Protein AF-A0A345Y6T1-F1 (afdb_monomer_lite)

pLDDT: mean 87.96, std 12.44, range [33.53, 97.88]

Radius of gyration: 24.57 Å; chains: 1; bounding box: 53×40×70 Å

Foldseek 3Di:
DPPCPPDDLLLLLLVLLVVQCVVVVHDLLVSLVLLLVQCVVVVLCVVLVDDQDDPDPDPVVSSVVSSVLVVVQSPVVPDDPRHDDPSSVVSSLSSGDPVSSQVSVQSVCVVVVDHDDDLPDQQDPPRLVVLVVQLVVLVVQLVVLVVVCVVPPDDVSVVSNVVSVVSNVVSVVVNVSSVVSNVVPDDD

Secondary structure (DSSP, 8-state):
--------HHHHHHHHHHHHHHHTT--HHHHHHHHHHHHHHTTHHHHH------S-S-HHHHHHHHHHHHHHHS-TTT-SSSPPPGGGHHHHHHHS-HHHHHHHHHHHHGGGT-------S---HHHHHHHHHHHHHHHHHHHHHHHHHHH---HHHHHHHHHHHHHHHHHHHHHHHHHHHHHTT---

Organism: NCBI:txid2290923

Sequence (188 aa):
MRNTSQKTLIGLLREAVNEWRRNERWSRETVVDEIVRVHHARGYDRLTGIDFNPPSHDAFARMKANADKLFRWLDDDSKDSNLLPANFIPSVLAALPLDLRCRFLIDLLDPVGLTVSVLECHPGPAGMLSAHLSLLKEAGEANVAMGEVVGEMNRDRLLAARKEIDESVLAHQAARQAIDAALSTVKG

Structure (mmCIF, N/CA/C/O backbone):
data_AF-A0A345Y6T1-F1
#
_entry.id   AF-A0A345Y6T1-F1
#
loop_
_atom_site.group_PDB
_atom_site.id
_atom_site.type_symbol
_atom_site.label_atom_id
_atom_site.label_alt_id
_atom_site.label_comp_id
_atom_site.label_asym_id
_atom_site.label_entity_id
_atom_site.label_seq_id
_atom_site.pdbx_PDB_ins_code
_atom_site.Cartn_x
_atom_site.Cartn_y
_atom_site.Cartn_z
_atom_site.occupancy
_atom_site.B_iso_or_equiv
_atom_site.auth_seq_id
_atom_site.auth_comp_id
_atom_site.auth_asym_id
_atom_site.auth_atom_id
_atom_site.pdbx_PDB_model_num
ATOM 1 N N . MET A 1 1 ? 7.094 21.603 12.558 1.00 33.53 1 MET A N 1
ATOM 2 C CA . MET A 1 1 ? 6.601 21.789 11.177 1.00 33.53 1 MET A CA 1
ATOM 3 C C . MET A 1 1 ? 7.577 21.089 10.246 1.00 33.53 1 MET A C 1
ATOM 5 O O . MET A 1 1 ? 8.696 21.566 10.106 1.00 33.53 1 MET A O 1
ATOM 9 N N . ARG A 1 2 ? 7.236 19.902 9.725 1.00 41.16 2 ARG A N 1
ATOM 10 C CA . ARG A 1 2 ? 8.065 19.258 8.693 1.00 41.16 2 ARG A CA 1
ATOM 11 C C . ARG A 1 2 ? 7.871 20.056 7.407 1.00 41.16 2 ARG A C 1
ATOM 13 O O . ARG A 1 2 ? 6.749 20.403 7.069 1.00 41.16 2 ARG A O 1
ATOM 20 N N . ASN A 1 3 ? 8.975 20.412 6.769 1.00 36.25 3 ASN A N 1
ATOM 21 C CA . ASN A 1 3 ? 9.000 21.161 5.524 1.00 36.25 3 ASN A CA 1
ATOM 22 C C . ASN A 1 3 ? 8.516 20.215 4.413 1.00 36.25 3 ASN A C 1
ATOM 24 O O . ASN A 1 3 ? 9.315 19.470 3.847 1.00 36.25 3 ASN A O 1
ATOM 28 N N . THR A 1 4 ? 7.203 20.133 4.191 1.00 49.09 4 THR A N 1
ATOM 29 C CA . THR A 1 4 ? 6.621 19.292 3.140 1.00 49.09 4 THR A CA 1
ATOM 30 C C . THR A 1 4 ? 6.855 19.997 1.810 1.00 49.09 4 THR A C 1
ATOM 32 O O . THR A 1 4 ? 5.997 20.709 1.299 1.00 49.09 4 THR A O 1
ATOM 35 N N . SER A 1 5 ? 8.064 19.856 1.263 1.00 55.53 5 SER A N 1
ATOM 36 C CA . SER A 1 5 ? 8.270 20.069 -0.167 1.00 55.53 5 SER A CA 1
ATOM 37 C C . SER A 1 5 ? 7.255 19.166 -0.867 1.00 55.53 5 SER A C 1
ATOM 39 O O . SER A 1 5 ? 7.314 17.949 -0.696 1.00 55.53 5 SER A O 1
ATOM 41 N N . GLN A 1 6 ? 6.249 19.754 -1.522 1.00 61.78 6 GLN A N 1
ATOM 42 C CA . GLN A 1 6 ? 5.264 18.992 -2.283 1.00 61.78 6 GLN A CA 1
ATOM 43 C C . GLN A 1 6 ? 6.010 18.317 -3.427 1.00 61.78 6 GLN A C 1
ATOM 45 O O . GLN A 1 6 ? 6.363 18.955 -4.417 1.00 61.78 6 GLN A O 1
ATOM 50 N N . LYS A 1 7 ? 6.318 17.036 -3.244 1.00 81.94 7 LYS A N 1
ATOM 51 C CA . LYS A 1 7 ? 6.967 16.230 -4.267 1.00 81.94 7 LYS A CA 1
ATOM 52 C C . LYS A 1 7 ? 5.915 15.816 -5.281 1.00 81.94 7 LYS A C 1
ATOM 54 O O . LYS A 1 7 ? 4.788 15.469 -4.933 1.00 81.94 7 LYS A O 1
ATOM 59 N N . THR A 1 8 ? 6.297 15.864 -6.543 1.00 91.25 8 THR A N 1
ATOM 60 C CA . THR A 1 8 ? 5.527 15.297 -7.646 1.00 91.25 8 THR A CA 1
ATOM 61 C C . THR A 1 8 ? 5.371 13.784 -7.456 1.00 91.25 8 THR A C 1
ATOM 63 O O . THR A 1 8 ? 6.162 13.132 -6.769 1.00 91.25 8 THR A O 1
ATOM 66 N N . LEU A 1 9 ? 4.379 13.187 -8.122 1.00 93.50 9 LEU A N 1
ATOM 67 C CA . LEU A 1 9 ? 4.199 11.731 -8.125 1.00 93.50 9 LEU A CA 1
ATOM 68 C C . LEU A 1 9 ? 5.467 11.003 -8.602 1.00 93.50 9 LEU A C 1
ATOM 70 O O . LEU A 1 9 ? 5.860 9.990 -8.022 1.00 93.50 9 LEU A O 1
ATOM 74 N N . ILE A 1 10 ? 6.107 11.514 -9.658 1.00 94.38 10 ILE A N 1
ATOM 75 C CA . ILE A 1 10 ? 7.314 10.910 -10.235 1.00 94.38 10 ILE A CA 1
ATOM 76 C C . ILE A 1 10 ? 8.506 11.083 -9.291 1.00 94.38 10 ILE A C 1
ATOM 78 O O . ILE A 1 10 ? 9.232 10.113 -9.077 1.00 94.38 10 ILE A O 1
ATOM 82 N N . GLY A 1 11 ? 8.650 12.244 -8.648 1.00 94.12 11 GLY A N 1
ATOM 83 C CA . GLY A 1 11 ? 9.640 12.469 -7.597 1.00 94.12 11 GLY A CA 1
ATOM 84 C C . GLY A 1 11 ? 9.491 11.490 -6.427 1.00 94.12 11 GLY A C 1
ATOM 85 O O . GLY A 1 11 ? 10.474 10.873 -6.016 1.00 94.12 11 GLY A O 1
ATOM 86 N N . LEU A 1 12 ? 8.263 11.255 -5.949 1.00 95.31 12 LEU A N 1
ATOM 87 C CA . LEU A 1 12 ? 7.981 10.261 -4.903 1.00 95.31 12 LEU A CA 1
ATOM 88 C C . LEU A 1 12 ? 8.345 8.832 -5.344 1.00 95.31 12 LEU A C 1
ATOM 90 O O . LEU A 1 12 ? 8.986 8.094 -4.593 1.00 95.31 12 LEU A O 1
ATOM 94 N N . LEU A 1 13 ? 8.000 8.434 -6.576 1.00 96.00 13 LEU A N 1
ATOM 95 C CA . LEU A 1 13 ? 8.393 7.125 -7.119 1.00 96.00 13 LEU A CA 1
ATOM 96 C C . LEU A 1 13 ? 9.913 6.995 -7.259 1.00 96.00 13 LEU A C 1
ATOM 98 O O . LEU A 1 13 ? 10.477 5.956 -6.913 1.00 96.00 13 LEU A O 1
ATOM 102 N N . ARG A 1 14 ? 10.590 8.042 -7.748 1.00 95.75 14 ARG A N 1
ATOM 103 C CA . ARG A 1 14 ? 12.053 8.091 -7.867 1.00 95.75 14 ARG A CA 1
ATOM 104 C C . ARG A 1 14 ? 12.712 7.877 -6.511 1.00 95.75 14 ARG A C 1
ATOM 106 O O . ARG A 1 14 ? 13.705 7.153 -6.423 1.00 95.75 14 ARG A O 1
ATOM 113 N N . GLU A 1 15 ? 12.194 8.501 -5.460 1.00 95.88 15 GLU A N 1
ATOM 114 C CA . GLU A 1 15 ? 12.711 8.328 -4.105 1.00 95.88 15 GLU A CA 1
ATOM 115 C C . GLU A 1 15 ? 12.516 6.909 -3.591 1.00 95.88 15 GLU A C 1
ATOM 117 O O . GLU A 1 15 ? 13.497 6.312 -3.148 1.00 95.88 15 GLU A O 1
ATOM 122 N N . ALA A 1 16 ? 11.314 6.344 -3.736 1.00 97.00 16 ALA A N 1
ATOM 123 C CA . ALA A 1 16 ? 11.023 4.974 -3.320 1.00 97.00 16 ALA A CA 1
ATOM 124 C C . ALA A 1 16 ? 11.922 3.949 -4.037 1.00 97.00 16 ALA A C 1
ATOM 126 O O . ALA A 1 16 ? 12.502 3.073 -3.398 1.00 97.00 16 ALA A O 1
ATOM 127 N N . VAL A 1 17 ? 12.122 4.091 -5.354 1.00 97.50 17 VAL A N 1
ATOM 128 C CA . VAL A 1 17 ? 13.022 3.218 -6.134 1.00 97.50 17 VAL A CA 1
ATOM 129 C C . VAL A 1 17 ? 14.480 3.380 -5.694 1.00 97.50 17 VAL A C 1
ATOM 131 O O . VAL A 1 17 ? 15.206 2.394 -5.559 1.00 97.50 17 VAL A O 1
ATOM 134 N N . ASN A 1 18 ? 14.936 4.611 -5.445 1.00 97.25 18 ASN A N 1
ATOM 135 C CA . ASN A 1 18 ? 16.297 4.851 -4.967 1.00 97.25 18 ASN A CA 1
ATOM 136 C C . ASN A 1 18 ? 16.517 4.354 -3.535 1.00 97.25 18 ASN A C 1
ATOM 138 O O . ASN A 1 18 ? 17.613 3.894 -3.221 1.00 97.25 18 ASN A O 1
ATOM 142 N N . GLU A 1 19 ? 15.511 4.456 -2.670 1.00 97.38 19 GLU A N 1
ATOM 143 C CA . GLU A 1 19 ? 15.540 3.901 -1.320 1.00 97.38 19 GLU A CA 1
ATOM 144 C C . GLU A 1 19 ? 15.633 2.383 -1.363 1.00 97.38 19 GLU A C 1
ATOM 146 O O . GLU A 1 19 ? 16.557 1.828 -0.773 1.00 97.38 19 GLU A O 1
ATOM 151 N N . TRP A 1 20 ? 14.786 1.734 -2.163 1.00 97.88 20 TRP A N 1
ATOM 152 C CA . TRP A 1 20 ? 14.852 0.292 -2.373 1.00 97.88 20 TRP A CA 1
ATOM 153 C C . TRP A 1 20 ? 16.240 -0.153 -2.841 1.00 97.88 20 TRP A C 1
ATOM 155 O O . TRP A 1 20 ? 16.870 -1.010 -2.223 1.00 97.88 20 TRP A O 1
ATOM 165 N N . ARG A 1 21 ? 16.774 0.514 -3.871 1.00 97.62 21 ARG A N 1
ATOM 166 C CA . ARG A 1 21 ? 18.121 0.257 -4.390 1.00 97.62 21 ARG A CA 1
ATOM 167 C C . ARG A 1 21 ? 19.196 0.377 -3.306 1.00 97.62 21 ARG A C 1
ATOM 169 O O . ARG A 1 21 ? 20.124 -0.428 -3.277 1.00 97.62 21 ARG A O 1
ATOM 176 N N . ARG A 1 22 ? 19.114 1.398 -2.443 1.00 97.88 22 ARG A N 1
ATOM 177 C CA . ARG A 1 22 ? 20.073 1.606 -1.345 1.00 97.88 22 ARG A CA 1
ATOM 178 C C . ARG A 1 22 ? 19.958 0.519 -0.279 1.00 97.88 22 ARG A C 1
ATOM 180 O O . ARG A 1 22 ? 20.997 0.028 0.155 1.00 97.88 22 ARG A O 1
ATOM 187 N N . ASN A 1 23 ? 18.738 0.142 0.102 1.00 96.50 23 ASN A N 1
ATOM 188 C CA . ASN A 1 23 ? 18.480 -0.883 1.116 1.00 96.50 23 ASN A CA 1
ATOM 189 C C . ASN A 1 23 ? 19.069 -2.236 0.691 1.00 96.50 23 ASN A C 1
ATOM 191 O O . ASN A 1 23 ? 19.777 -2.869 1.469 1.00 96.50 23 ASN A O 1
ATOM 195 N N . GLU A 1 24 ? 18.883 -2.604 -0.577 1.00 96.94 24 GLU A N 1
ATOM 196 C CA . GLU A 1 24 ? 19.397 -3.856 -1.149 1.00 96.94 24 GLU A CA 1
ATOM 197 C C . GLU A 1 24 ? 20.861 -3.778 -1.620 1.00 96.94 24 GLU A C 1
ATOM 199 O O . GLU A 1 24 ? 21.456 -4.776 -2.026 1.00 96.94 24 GLU A O 1
ATOM 204 N N . ARG A 1 25 ? 21.474 -2.585 -1.583 1.00 97.06 25 ARG A N 1
ATOM 205 C CA . ARG A 1 25 ? 22.819 -2.305 -2.129 1.00 97.06 25 ARG A CA 1
ATOM 206 C C . ARG A 1 25 ? 22.959 -2.674 -3.612 1.00 97.06 25 ARG A C 1
ATOM 208 O O . ARG A 1 25 ? 24.023 -3.093 -4.066 1.00 97.06 25 ARG A O 1
ATOM 215 N N . TRP A 1 26 ? 21.890 -2.492 -4.375 1.00 97.19 26 TRP A N 1
ATOM 216 C CA . TRP A 1 26 ? 21.826 -2.839 -5.791 1.00 97.19 26 TRP A CA 1
ATOM 217 C C . TRP A 1 26 ? 22.335 -1.722 -6.711 1.00 97.19 26 TRP A C 1
ATOM 219 O O . TRP A 1 26 ? 22.357 -0.529 -6.369 1.00 97.19 26 TRP A O 1
ATOM 229 N N . SER A 1 27 ? 22.741 -2.106 -7.924 1.00 96.69 27 SER A N 1
ATOM 230 C CA . SER A 1 27 ? 22.993 -1.142 -8.996 1.00 96.69 27 SER A CA 1
ATOM 231 C C . SER A 1 27 ? 21.674 -0.598 -9.561 1.00 96.69 27 SER A C 1
ATOM 233 O O . SER A 1 27 ? 20.583 -1.062 -9.215 1.00 96.69 27 SER A O 1
ATOM 235 N N . ARG A 1 28 ? 21.760 0.419 -10.430 1.00 96.56 28 ARG A N 1
ATOM 236 C CA . ARG A 1 28 ? 20.587 0.936 -11.155 1.00 96.56 28 ARG A CA 1
ATOM 237 C C . ARG A 1 28 ? 19.993 -0.149 -12.052 1.00 96.56 28 ARG A C 1
ATOM 239 O O . ARG A 1 28 ? 18.781 -0.285 -12.133 1.00 96.56 28 ARG A O 1
ATOM 246 N N . GLU A 1 29 ? 20.855 -0.925 -12.687 1.00 96.50 29 GLU A N 1
ATOM 247 C CA . GLU A 1 29 ? 20.510 -2.020 -13.582 1.00 96.50 29 GLU A CA 1
ATOM 248 C C . GLU A 1 29 ? 19.762 -3.128 -12.851 1.00 96.50 29 GLU A C 1
ATOM 250 O O . GLU A 1 29 ? 18.707 -3.537 -13.319 1.00 96.50 29 GLU A O 1
ATOM 255 N N . THR A 1 30 ? 20.240 -3.556 -11.680 1.00 96.81 30 THR A N 1
ATOM 256 C CA . THR A 1 30 ? 19.599 -4.634 -10.914 1.00 96.81 30 THR A CA 1
ATOM 257 C C . THR A 1 30 ? 18.191 -4.265 -10.445 1.00 96.81 30 THR A C 1
ATOM 259 O O . THR A 1 30 ? 17.268 -5.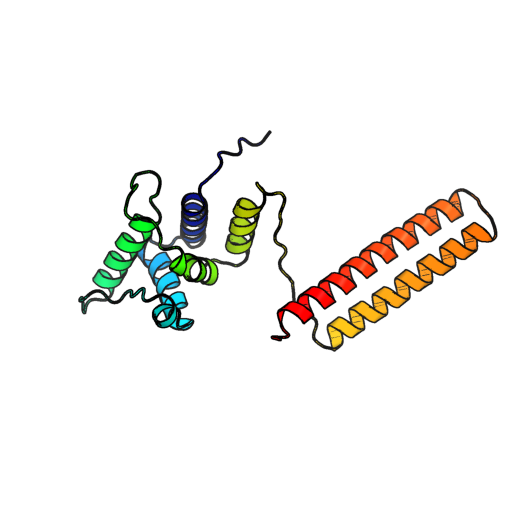053 -10.623 1.00 96.81 30 THR A O 1
ATOM 262 N N . VAL A 1 31 ? 17.989 -3.063 -9.889 1.00 97.44 31 VAL A N 1
ATOM 263 C CA . VAL A 1 31 ? 16.646 -2.656 -9.430 1.00 97.44 31 VAL A CA 1
ATOM 264 C C . VAL A 1 31 ? 15.667 -2.503 -10.600 1.00 97.44 31 VAL A C 1
ATOM 266 O O . VAL A 1 31 ? 14.491 -2.834 -10.476 1.00 97.44 31 VAL A O 1
ATOM 269 N N . VAL A 1 32 ? 16.143 -2.038 -11.759 1.00 97.06 32 VAL A N 1
ATOM 270 C CA . VAL A 1 32 ? 15.305 -1.929 -12.960 1.00 97.06 32 VAL A CA 1
ATOM 271 C C . VAL A 1 32 ? 14.972 -3.305 -13.520 1.00 97.06 32 VAL A C 1
ATOM 273 O O . VAL A 1 32 ? 13.830 -3.526 -13.912 1.00 97.06 32 VAL A O 1
ATOM 276 N N . ASP A 1 33 ? 15.937 -4.222 -13.546 1.00 96.06 33 ASP A N 1
ATOM 277 C CA . ASP A 1 33 ? 15.722 -5.592 -14.007 1.00 96.06 33 ASP A CA 1
ATOM 278 C C . ASP A 1 33 ? 14.637 -6.289 -13.179 1.00 96.06 33 ASP A C 1
ATOM 280 O O . ASP A 1 33 ? 13.731 -6.898 -13.741 1.00 96.06 33 ASP A O 1
ATOM 284 N N . GLU A 1 34 ? 14.624 -6.079 -11.861 1.00 97.12 34 GLU A N 1
ATOM 285 C CA . GLU A 1 34 ? 13.574 -6.600 -10.984 1.00 97.12 34 GLU A CA 1
ATOM 286 C C . GLU A 1 34 ? 12.189 -5.994 -11.291 1.00 97.12 34 GLU A C 1
ATOM 288 O O . GLU A 1 34 ? 11.187 -6.713 -11.359 1.00 97.12 34 GLU A O 1
ATOM 293 N N . ILE A 1 35 ? 12.116 -4.684 -11.556 1.00 97.06 35 ILE A N 1
ATOM 294 C CA . ILE A 1 35 ? 10.866 -4.021 -11.972 1.00 97.06 35 ILE A CA 1
ATOM 295 C C . ILE A 1 35 ? 10.365 -4.594 -13.303 1.00 97.06 35 ILE A C 1
ATOM 297 O O . ILE A 1 35 ? 9.179 -4.903 -13.440 1.00 97.06 35 ILE A O 1
ATOM 301 N N . VAL A 1 36 ? 11.258 -4.756 -14.280 1.00 95.12 36 VAL A N 1
ATOM 302 C CA . VAL A 1 36 ? 10.947 -5.321 -15.600 1.00 95.12 36 VAL A CA 1
ATOM 303 C C . VAL A 1 36 ? 10.506 -6.780 -15.475 1.00 95.12 36 VAL A C 1
ATOM 305 O O . VAL A 1 36 ? 9.513 -7.184 -16.083 1.00 95.12 36 VAL A O 1
ATOM 308 N N . ARG A 1 37 ? 11.172 -7.564 -14.626 1.00 94.75 37 ARG A N 1
ATOM 309 C CA . ARG A 1 37 ? 10.799 -8.948 -14.327 1.00 94.75 37 ARG A CA 1
ATOM 310 C C . ARG A 1 37 ? 9.375 -9.027 -13.784 1.00 94.75 37 ARG A C 1
ATOM 312 O O . ARG A 1 37 ? 8.585 -9.831 -14.276 1.00 94.75 37 ARG A O 1
ATOM 319 N N . VAL A 1 38 ? 9.017 -8.186 -12.811 1.00 95.31 38 VAL A N 1
ATOM 320 C CA . VAL A 1 38 ? 7.654 -8.131 -12.251 1.00 95.31 38 VAL A CA 1
ATOM 321 C C . VAL A 1 38 ? 6.637 -7.647 -13.287 1.00 95.31 38 VAL A C 1
ATOM 323 O O . VAL A 1 38 ? 5.537 -8.199 -13.362 1.00 95.31 38 VAL A O 1
ATOM 326 N N . HIS A 1 39 ? 7.002 -6.661 -14.109 1.00 95.00 39 HIS A N 1
ATOM 327 C CA . HIS A 1 39 ? 6.169 -6.152 -15.197 1.00 95.00 39 HIS A CA 1
ATOM 328 C C . HIS A 1 39 ? 5.756 -7.268 -16.169 1.00 95.00 39 HIS A C 1
ATOM 330 O O . HIS A 1 39 ? 4.562 -7.466 -16.409 1.00 95.00 39 HIS A O 1
ATOM 336 N N . HIS A 1 40 ? 6.719 -8.058 -16.652 1.00 93.12 40 HIS A N 1
ATOM 337 C CA . HIS A 1 40 ? 6.439 -9.195 -17.531 1.00 93.12 40 HIS A CA 1
ATOM 338 C C . HIS A 1 40 ? 5.733 -10.344 -16.805 1.00 93.12 40 HIS A C 1
ATOM 340 O O . HIS A 1 40 ? 4.783 -10.913 -17.337 1.00 93.12 40 HIS A O 1
ATOM 346 N N . ALA A 1 41 ? 6.134 -10.669 -15.571 1.00 92.38 41 ALA A N 1
ATOM 347 C CA . ALA A 1 41 ? 5.516 -11.752 -14.801 1.00 92.38 41 ALA A CA 1
ATOM 348 C C . ALA A 1 41 ? 4.016 -11.521 -14.540 1.00 92.38 41 ALA A C 1
ATOM 350 O O . ALA A 1 41 ? 3.258 -12.480 -14.407 1.00 92.38 41 ALA A O 1
ATOM 351 N N . ARG A 1 42 ? 3.578 -10.257 -14.481 1.00 90.56 42 ARG A N 1
ATOM 352 C CA . ARG A 1 42 ? 2.166 -9.874 -14.327 1.00 90.56 42 ARG A CA 1
ATOM 353 C C . ARG A 1 42 ? 1.432 -9.643 -15.652 1.00 90.56 42 ARG A C 1
ATOM 355 O O . ARG A 1 42 ? 0.255 -9.289 -15.625 1.00 90.56 42 ARG A O 1
ATOM 362 N N . GLY A 1 43 ? 2.096 -9.832 -16.794 1.00 88.62 43 GLY A N 1
ATOM 363 C CA . GLY A 1 43 ? 1.521 -9.592 -18.121 1.00 88.62 43 GLY A CA 1
ATOM 364 C C . GLY A 1 43 ? 1.197 -8.120 -18.397 1.00 88.62 43 GLY A C 1
ATOM 365 O O . GLY A 1 43 ? 0.315 -7.819 -19.205 1.00 88.62 43 GLY A O 1
ATOM 366 N N . TYR A 1 44 ? 1.848 -7.191 -17.689 1.00 90.94 44 TYR A N 1
ATOM 367 C CA . TYR A 1 44 ? 1.602 -5.757 -17.847 1.00 90.94 44 TYR A CA 1
ATOM 368 C C . TYR A 1 44 ? 2.149 -5.204 -19.165 1.00 90.94 44 TYR A C 1
ATOM 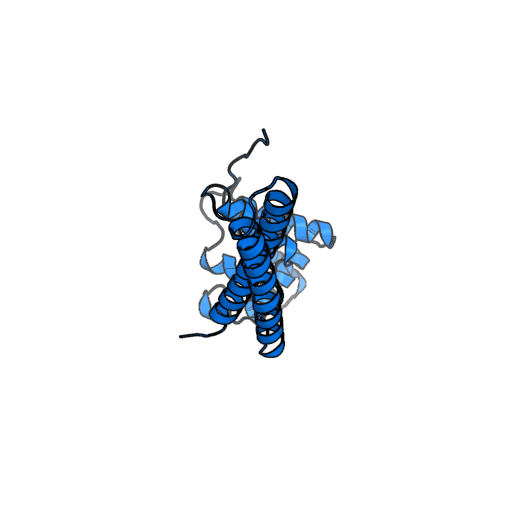370 O O . TYR A 1 44 ? 1.649 -4.188 -19.641 1.00 90.94 44 TYR A O 1
ATOM 378 N N . ASP A 1 45 ? 3.099 -5.881 -19.797 1.00 89.12 45 ASP A N 1
ATOM 379 C CA . ASP A 1 45 ? 3.578 -5.587 -21.149 1.00 89.12 45 ASP A CA 1
ATOM 380 C C . ASP A 1 45 ? 2.417 -5.564 -22.155 1.00 89.12 45 ASP A C 1
ATOM 382 O O . ASP A 1 45 ? 2.259 -4.613 -22.922 1.00 89.12 45 ASP A O 1
ATOM 386 N N . ARG A 1 46 ? 1.514 -6.549 -22.068 1.00 86.88 46 ARG A N 1
ATOM 387 C CA . ARG A 1 46 ? 0.326 -6.649 -22.932 1.00 86.88 46 ARG A CA 1
ATOM 388 C C . ARG A 1 46 ? -0.725 -5.588 -22.626 1.00 86.88 46 ARG A C 1
ATOM 390 O O . ARG A 1 46 ? -1.406 -5.125 -23.534 1.00 86.88 46 ARG A O 1
ATOM 397 N N . LEU A 1 47 ? -0.874 -5.226 -21.351 1.00 86.25 47 LEU A N 1
ATOM 398 C CA . LEU A 1 47 ? -1.864 -4.243 -20.905 1.00 86.25 47 LEU A CA 1
ATOM 399 C C . LEU A 1 47 ? -1.435 -2.809 -21.235 1.00 86.25 47 LEU A C 1
ATOM 401 O O . LEU A 1 47 ? -2.259 -1.975 -21.596 1.00 86.25 47 LEU A O 1
ATOM 405 N N . THR A 1 48 ? -0.149 -2.513 -21.066 1.00 87.62 48 THR A N 1
ATOM 406 C CA . THR A 1 48 ? 0.385 -1.149 -21.142 1.00 87.62 48 THR A CA 1
ATOM 407 C C . THR A 1 48 ? 0.976 -0.821 -22.511 1.00 87.62 48 THR A C 1
ATOM 409 O O . THR A 1 48 ? 1.135 0.358 -22.822 1.00 87.62 48 THR A O 1
ATOM 412 N N . GLY A 1 49 ? 1.321 -1.838 -23.311 1.00 86.00 49 GLY A N 1
ATOM 413 C CA . GLY A 1 49 ? 2.076 -1.690 -24.558 1.00 86.00 49 GLY A CA 1
ATOM 414 C C . GLY A 1 49 ? 3.541 -1.288 -24.345 1.00 86.00 49 GLY A C 1
ATOM 415 O O . GLY A 1 49 ? 4.237 -0.967 -25.307 1.00 86.00 49 GLY A O 1
ATOM 416 N N . ILE A 1 50 ? 4.015 -1.258 -23.095 1.00 89.56 50 ILE A N 1
ATOM 417 C CA . ILE A 1 50 ? 5.387 -0.887 -22.759 1.00 89.56 50 ILE A CA 1
ATOM 418 C C . ILE A 1 50 ? 6.248 -2.139 -22.813 1.00 89.56 50 ILE A C 1
ATOM 420 O O . ILE A 1 50 ? 6.071 -3.052 -22.018 1.00 89.56 50 ILE A O 1
ATOM 424 N N . ASP A 1 51 ? 7.213 -2.150 -23.726 1.00 85.44 51 ASP A N 1
ATOM 425 C CA . ASP A 1 51 ? 8.149 -3.262 -23.869 1.00 85.44 51 ASP A CA 1
ATOM 426 C C . ASP A 1 51 ? 9.572 -2.870 -23.427 1.00 85.44 51 ASP A C 1
ATOM 428 O O . ASP A 1 51 ? 10.040 -1.735 -23.628 1.00 85.44 51 ASP A O 1
ATOM 432 N N . PHE A 1 52 ? 10.254 -3.830 -22.806 1.00 83.56 52 PHE A N 1
ATOM 433 C CA . PHE A 1 52 ? 11.632 -3.767 -22.314 1.00 83.56 52 PHE A CA 1
ATOM 434 C C . PHE A 1 52 ? 12.528 -4.789 -23.029 1.00 83.56 52 PHE A C 1
ATOM 436 O O . PHE A 1 52 ? 13.447 -5.360 -22.437 1.00 83.56 52 PHE A O 1
ATOM 443 N N . ASN A 1 53 ? 12.291 -4.976 -24.329 1.00 76.69 53 ASN A N 1
ATOM 444 C CA . ASN A 1 53 ? 13.064 -5.852 -25.200 1.00 76.69 53 ASN A CA 1
ATOM 445 C C . ASN A 1 53 ? 13.884 -5.052 -26.237 1.00 76.69 53 ASN A C 1
ATOM 447 O O . ASN A 1 53 ? 13.513 -4.974 -27.411 1.00 76.69 53 ASN A O 1
ATOM 451 N N . PRO A 1 54 ? 14.985 -4.386 -25.834 1.00 74.31 54 PRO A N 1
ATOM 452 C CA . PRO A 1 54 ? 15.843 -3.700 -26.792 1.00 74.31 54 PRO A CA 1
ATOM 453 C C . PRO A 1 54 ? 16.503 -4.720 -27.741 1.00 74.31 54 PRO A C 1
ATOM 455 O O . PRO A 1 54 ? 16.738 -5.858 -27.332 1.00 74.31 54 PRO A O 1
ATOM 458 N N . PRO A 1 55 ? 16.871 -4.327 -28.977 1.00 68.25 55 PRO A N 1
ATOM 459 C CA . PRO A 1 55 ? 17.358 -5.229 -30.035 1.00 68.25 55 PRO A CA 1
ATOM 460 C C . PRO A 1 55 ? 18.742 -5.874 -29.776 1.00 68.25 55 PRO A C 1
ATOM 462 O O . PRO A 1 55 ? 19.415 -6.306 -30.706 1.00 68.25 55 PRO A O 1
ATOM 465 N N . SER A 1 56 ? 19.196 -5.945 -28.522 1.00 74.88 56 SER A N 1
ATOM 466 C CA . SER A 1 56 ? 20.470 -6.545 -28.124 1.00 74.88 56 SER A CA 1
ATOM 467 C C . SER A 1 56 ? 20.307 -8.001 -27.680 1.00 74.88 56 SER A C 1
ATOM 469 O O . SER A 1 56 ? 19.521 -8.316 -26.781 1.00 74.88 56 SER A O 1
ATOM 471 N N . HIS A 1 57 ? 21.143 -8.886 -28.225 1.00 73.69 57 HIS A N 1
ATOM 472 C CA . HIS A 1 57 ? 21.264 -10.267 -27.750 1.00 73.69 57 HIS A CA 1
ATOM 473 C C . HIS A 1 57 ? 22.039 -10.378 -26.422 1.00 73.69 57 HIS A C 1
ATOM 475 O O . HIS A 1 57 ? 21.824 -11.338 -25.680 1.00 73.69 57 HIS A O 1
ATOM 481 N N . ASP A 1 58 ? 22.855 -9.379 -26.067 1.00 85.62 58 ASP A N 1
ATOM 482 C CA . ASP A 1 58 ? 23.607 -9.341 -24.806 1.00 85.62 58 ASP A CA 1
ATOM 483 C C . ASP A 1 58 ? 22.742 -8.867 -23.627 1.00 85.62 58 ASP A C 1
ATOM 485 O O . ASP A 1 58 ? 22.174 -7.772 -23.656 1.00 85.62 58 ASP A O 1
ATOM 489 N N . ALA A 1 59 ? 22.685 -9.688 -22.574 1.00 83.44 59 ALA A N 1
ATOM 490 C CA . ALA A 1 59 ? 21.914 -9.435 -21.362 1.00 83.44 59 ALA A CA 1
ATOM 491 C C . ALA A 1 59 ? 22.376 -8.174 -20.618 1.00 83.44 59 ALA A C 1
ATOM 493 O O . ALA A 1 59 ? 21.530 -7.382 -20.202 1.00 83.44 59 ALA A O 1
ATOM 494 N N . PHE A 1 60 ? 23.686 -7.935 -20.512 1.00 85.12 60 PHE A N 1
ATOM 495 C CA . PHE A 1 60 ? 24.207 -6.766 -19.799 1.00 85.12 60 PHE A CA 1
ATOM 496 C C . PHE A 1 60 ? 23.846 -5.463 -20.516 1.00 85.12 60 PHE A C 1
ATOM 498 O O . PHE A 1 60 ? 23.369 -4.513 -19.889 1.00 85.12 60 PHE A O 1
ATOM 505 N N . ALA A 1 61 ? 23.991 -5.431 -21.843 1.00 87.12 61 ALA A N 1
ATOM 506 C CA . ALA A 1 61 ? 23.550 -4.302 -22.651 1.00 87.12 61 ALA A CA 1
ATOM 507 C C . ALA A 1 61 ? 22.034 -4.046 -22.538 1.00 87.12 61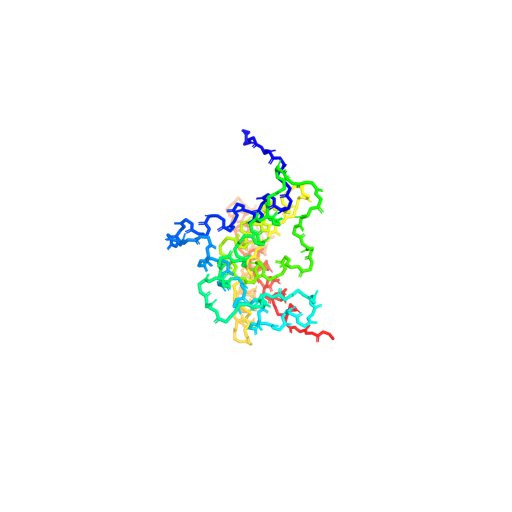 ALA A C 1
ATOM 509 O O . ALA A 1 61 ? 21.627 -2.884 -22.455 1.00 87.12 61 ALA A O 1
ATOM 510 N N . ARG A 1 62 ? 21.194 -5.096 -22.480 1.00 88.88 62 ARG A N 1
ATOM 511 C CA . ARG A 1 62 ? 19.742 -4.934 -22.265 1.00 88.88 62 ARG A CA 1
ATOM 512 C C . ARG A 1 62 ? 19.436 -4.317 -20.902 1.00 88.88 62 ARG A C 1
ATOM 514 O O . ARG A 1 62 ? 18.693 -3.340 -20.840 1.00 88.88 62 ARG A O 1
ATOM 521 N N . MET A 1 63 ? 20.035 -4.842 -19.830 1.00 91.31 63 MET A N 1
ATOM 522 C CA . MET A 1 63 ? 19.835 -4.325 -18.471 1.00 91.31 63 MET A CA 1
ATOM 523 C C . MET A 1 63 ? 20.218 -2.845 -18.373 1.00 91.31 63 MET A C 1
ATOM 525 O O . MET A 1 63 ? 19.452 -2.041 -17.841 1.00 91.31 63 MET A O 1
ATOM 529 N N . LYS A 1 64 ? 21.360 -2.462 -18.957 1.00 92.81 64 LYS A N 1
ATOM 530 C CA . LYS A 1 64 ? 21.810 -1.067 -18.990 1.00 92.81 64 LYS A CA 1
ATOM 531 C C . LYS A 1 64 ? 20.842 -0.162 -19.757 1.00 92.81 64 LYS A C 1
ATOM 533 O O . LYS A 1 64 ? 20.432 0.872 -19.237 1.00 92.81 64 LYS A O 1
ATOM 538 N N . ALA A 1 65 ? 20.428 -0.562 -20.961 1.00 93.00 65 ALA A N 1
ATOM 539 C CA . ALA A 1 65 ? 19.486 0.214 -21.770 1.00 93.00 65 ALA A CA 1
ATOM 540 C C . ALA A 1 65 ? 18.131 0.401 -21.064 1.00 93.00 65 ALA A C 1
ATOM 542 O O . ALA A 1 65 ? 17.563 1.496 -21.071 1.00 93.00 65 ALA A O 1
ATOM 543 N N . ASN A 1 66 ? 17.636 -0.650 -20.408 1.00 94.19 66 ASN A N 1
ATOM 544 C CA . ASN A 1 66 ? 16.404 -0.609 -19.627 1.00 94.19 66 ASN A CA 1
ATOM 545 C C . ASN A 1 66 ? 16.540 0.330 -18.421 1.00 94.19 66 ASN A C 1
ATOM 547 O O . ASN A 1 66 ? 15.644 1.139 -18.164 1.00 94.19 66 ASN A O 1
ATOM 551 N N . ALA A 1 67 ? 17.678 0.284 -17.724 1.00 95.19 67 ALA A N 1
ATOM 552 C CA . ALA A 1 67 ? 17.965 1.169 -16.602 1.00 95.19 67 ALA A CA 1
ATOM 553 C C . ALA A 1 67 ? 18.039 2.636 -17.020 1.00 95.19 67 ALA A C 1
ATOM 555 O O . ALA A 1 67 ? 17.436 3.494 -16.375 1.00 95.19 67 ALA A O 1
ATOM 556 N N . ASP A 1 68 ? 18.724 2.943 -18.116 1.00 94.00 68 ASP A N 1
ATOM 557 C CA . ASP A 1 68 ? 18.788 4.305 -18.641 1.00 94.00 68 ASP A CA 1
ATOM 558 C C . ASP A 1 68 ? 17.410 4.802 -19.090 1.00 94.00 68 ASP A C 1
ATOM 560 O O . ASP A 1 68 ? 17.046 5.947 -18.816 1.00 94.00 68 ASP A O 1
ATOM 564 N N . LYS A 1 69 ? 16.591 3.933 -19.694 1.00 93.25 69 LYS A N 1
ATOM 565 C CA . LYS A 1 69 ? 15.203 4.251 -20.049 1.00 93.25 69 LYS A CA 1
ATOM 566 C C . LYS A 1 69 ? 14.366 4.603 -18.816 1.00 93.25 69 LYS A C 1
ATOM 568 O O . LYS A 1 69 ? 13.741 5.662 -18.825 1.00 93.25 69 LYS A O 1
ATOM 573 N N . LEU A 1 70 ? 14.368 3.764 -17.775 1.00 94.81 70 LEU A N 1
ATOM 574 C CA . LEU A 1 70 ? 13.543 3.980 -16.581 1.00 94.81 70 LEU A CA 1
ATOM 575 C C . LEU A 1 70 ? 14.023 5.175 -15.748 1.00 94.81 70 LEU A C 1
ATOM 577 O O . LEU A 1 70 ? 13.208 5.991 -15.334 1.00 94.81 70 LEU A O 1
ATOM 581 N N . PHE A 1 71 ? 15.330 5.330 -15.526 1.00 94.19 71 PHE A N 1
ATOM 582 C CA . PHE A 1 71 ? 15.836 6.467 -14.748 1.00 94.19 71 PHE A CA 1
ATOM 583 C C . PHE A 1 71 ? 15.641 7.801 -15.467 1.00 94.19 71 PHE A C 1
ATOM 585 O O . PHE A 1 71 ? 15.385 8.799 -14.808 1.00 94.19 71 PHE A O 1
ATOM 592 N N . ARG A 1 72 ? 15.670 7.817 -16.805 1.00 93.00 72 ARG A N 1
ATOM 593 C CA . ARG A 1 72 ? 15.278 8.995 -17.589 1.00 93.00 72 ARG A CA 1
ATOM 594 C C . ARG A 1 72 ? 13.791 9.325 -17.441 1.00 93.00 72 ARG A C 1
ATOM 596 O O . ARG A 1 72 ? 13.442 10.493 -17.457 1.00 93.00 72 ARG A O 1
ATOM 603 N N . TRP A 1 73 ? 12.923 8.320 -17.311 1.00 94.81 73 TRP A N 1
ATOM 604 C CA . TRP A 1 73 ? 11.494 8.525 -17.041 1.00 94.81 73 TRP A CA 1
ATOM 605 C C . TRP A 1 73 ? 11.208 9.030 -15.624 1.00 94.81 73 TRP A C 1
ATOM 607 O O . TRP A 1 73 ? 10.237 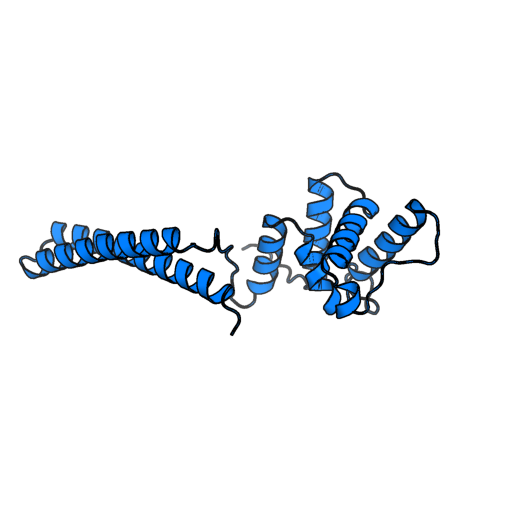9.753 -15.421 1.00 94.81 73 TRP A O 1
ATOM 617 N N . LEU A 1 74 ? 12.034 8.634 -14.655 1.00 93.62 74 LEU A N 1
ATOM 618 C CA . LEU A 1 74 ? 11.937 9.058 -13.257 1.00 93.62 74 LEU A CA 1
ATOM 619 C C . LEU A 1 74 ? 12.599 10.423 -12.986 1.00 93.62 74 LEU A C 1
ATOM 621 O O . LEU A 1 74 ? 12.494 10.947 -11.880 1.00 93.62 74 LEU A O 1
ATOM 625 N N . ASP A 1 75 ? 13.313 10.987 -13.957 1.00 90.69 75 ASP A N 1
ATOM 626 C CA . ASP A 1 75 ? 14.000 12.272 -13.832 1.00 90.69 75 ASP A CA 1
ATOM 627 C C . ASP A 1 75 ? 13.094 13.433 -14.255 1.00 90.69 75 ASP A C 1
ATOM 629 O O . ASP A 1 75 ? 13.239 13.990 -15.338 1.00 90.69 75 ASP A O 1
ATOM 633 N N . ASP A 1 76 ? 12.145 13.778 -13.390 1.00 87.44 76 ASP A N 1
ATOM 634 C CA . ASP A 1 76 ? 11.257 14.932 -13.559 1.00 87.44 76 ASP A CA 1
ATOM 635 C C . ASP A 1 76 ? 11.830 16.260 -13.038 1.00 87.44 76 ASP A C 1
ATOM 637 O O . ASP A 1 76 ? 11.149 17.277 -13.113 1.00 87.44 76 ASP A O 1
ATOM 641 N N . ASP A 1 77 ? 13.070 16.263 -12.534 1.00 82.25 77 ASP A N 1
ATOM 642 C CA . ASP A 1 77 ? 13.746 17.492 -12.097 1.00 82.25 77 ASP A CA 1
ATOM 643 C C . ASP A 1 77 ? 14.539 18.124 -13.251 1.00 82.25 77 ASP A C 1
ATOM 645 O O . ASP A 1 77 ? 14.684 19.345 -13.312 1.00 82.25 77 ASP A O 1
ATOM 649 N N . SER A 1 78 ? 15.097 17.298 -14.150 1.00 79.12 78 SER A N 1
ATOM 650 C CA . SER A 1 78 ? 15.924 17.763 -15.273 1.00 79.12 78 SER A CA 1
ATOM 651 C C . SER A 1 78 ? 15.286 17.578 -16.656 1.00 79.12 78 SER A C 1
ATOM 653 O O . SER A 1 78 ? 15.812 18.103 -17.648 1.00 79.12 78 SER A O 1
ATOM 655 N N . LYS A 1 79 ? 14.186 16.814 -16.762 1.00 74.94 79 LYS A N 1
ATOM 656 C CA . LYS A 1 79 ? 13.494 16.513 -18.027 1.00 74.94 79 LYS A CA 1
ATOM 657 C C . LYS A 1 79 ? 12.009 16.855 -17.950 1.00 74.94 79 LYS A C 1
ATOM 659 O O . LYS A 1 79 ? 11.278 16.267 -17.166 1.00 74.94 79 LYS A O 1
ATOM 664 N N . ASP A 1 80 ? 11.545 17.657 -18.909 1.00 68.06 80 ASP A N 1
ATOM 665 C CA . ASP A 1 80 ? 10.148 18.123 -18.928 1.00 68.06 80 ASP A CA 1
ATOM 666 C C . ASP A 1 80 ? 9.258 17.411 -19.966 1.00 68.06 80 ASP A C 1
ATOM 668 O O . ASP A 1 80 ? 8.046 17.602 -19.983 1.00 68.06 80 ASP A O 1
ATOM 672 N N . SER A 1 81 ? 9.827 16.594 -20.866 1.00 74.19 81 SER A N 1
ATOM 673 C CA . SER A 1 81 ? 9.101 16.078 -22.048 1.00 74.19 81 SER A CA 1
ATOM 674 C C . SER A 1 81 ? 9.035 14.555 -22.189 1.00 74.19 81 SER A C 1
ATOM 676 O O . SER A 1 81 ? 8.290 14.054 -23.028 1.00 74.19 81 SER A O 1
ATOM 678 N N . ASN A 1 82 ? 9.782 13.794 -21.384 1.00 84.50 82 ASN A N 1
ATOM 679 C CA . ASN A 1 82 ? 9.794 12.329 -21.445 1.00 84.50 82 ASN A CA 1
ATOM 680 C C . ASN A 1 82 ? 9.747 11.735 -20.034 1.00 84.50 82 ASN A C 1
ATOM 682 O O . ASN A 1 82 ? 10.716 11.159 -19.536 1.00 84.50 82 ASN A O 1
ATOM 686 N N . LEU A 1 83 ? 8.590 11.913 -19.411 1.00 91.69 83 LEU A N 1
ATOM 687 C CA . LEU A 1 83 ? 8.283 11.457 -18.065 1.00 91.69 83 LEU A CA 1
ATOM 688 C C . LEU A 1 83 ? 7.744 10.022 -18.055 1.00 91.69 83 LEU A C 1
ATOM 690 O O . LEU A 1 83 ? 7.390 9.460 -19.095 1.00 91.69 83 LEU A O 1
ATOM 694 N N . LEU A 1 84 ? 7.692 9.429 -16.864 1.00 93.69 84 LEU A N 1
ATOM 695 C CA . LEU A 1 84 ? 7.141 8.099 -16.634 1.00 93.69 84 LEU A CA 1
ATOM 696 C C . LEU A 1 84 ? 5.706 7.985 -17.177 1.00 93.69 84 LEU A C 1
ATOM 698 O O . LEU A 1 84 ? 4.823 8.711 -16.714 1.00 93.69 84 LEU A O 1
ATOM 702 N N . PRO A 1 85 ? 5.432 7.052 -18.108 1.00 93.94 85 PRO A N 1
ATOM 703 C CA . PRO A 1 85 ? 4.068 6.797 -18.545 1.00 93.94 85 PRO A CA 1
ATOM 704 C C . PRO A 1 85 ? 3.201 6.372 -17.357 1.00 93.94 85 PRO A C 1
ATOM 706 O O . PRO A 1 85 ? 3.570 5.456 -16.620 1.00 93.94 85 PRO A O 1
ATOM 709 N N . ALA A 1 86 ? 2.020 6.977 -17.202 1.00 93.00 86 ALA A N 1
ATOM 710 C CA . ALA A 1 86 ? 1.110 6.662 -16.097 1.00 93.00 86 ALA A CA 1
ATOM 711 C C . ALA A 1 86 ? 0.766 5.160 -16.031 1.00 93.00 86 ALA A C 1
ATOM 713 O O . ALA A 1 86 ? 0.730 4.565 -14.956 1.00 93.00 86 ALA A O 1
ATOM 714 N N . ASN A 1 87 ? 0.631 4.518 -17.195 1.00 92.56 87 ASN A N 1
ATOM 715 C CA . ASN A 1 87 ? 0.359 3.085 -17.313 1.00 92.56 87 ASN A CA 1
ATOM 716 C C . ASN A 1 87 ? 1.489 2.199 -16.759 1.00 92.56 87 ASN A C 1
ATOM 718 O O . ASN A 1 87 ? 1.253 1.031 -16.466 1.00 92.56 87 ASN A O 1
ATOM 722 N N . PHE A 1 88 ? 2.706 2.725 -16.585 1.00 95.12 88 PHE A N 1
ATOM 723 C CA . PHE A 1 88 ? 3.817 1.975 -16.000 1.00 95.12 88 PHE A CA 1
ATOM 724 C C . PHE A 1 88 ? 3.860 2.043 -14.468 1.00 95.12 88 PHE A C 1
ATOM 726 O O . PHE A 1 88 ? 4.478 1.180 -13.843 1.00 95.12 88 PHE A O 1
ATOM 733 N N . ILE A 1 89 ? 3.169 3.005 -13.843 1.00 95.06 89 ILE A N 1
ATOM 734 C CA . ILE A 1 89 ? 3.133 3.174 -12.380 1.00 95.06 89 ILE A CA 1
ATOM 735 C C . ILE A 1 89 ? 2.747 1.868 -11.656 1.00 95.06 89 ILE A C 1
ATOM 737 O O . ILE A 1 89 ? 3.477 1.480 -10.740 1.00 95.06 89 ILE A O 1
ATOM 741 N N . PRO A 1 90 ? 1.699 1.117 -12.068 1.00 93.62 90 PRO A N 1
ATOM 742 C CA . PRO A 1 90 ? 1.343 -0.148 -11.418 1.00 93.62 90 PRO A CA 1
ATOM 743 C C . PRO A 1 90 ? 2.470 -1.185 -11.429 1.00 93.62 90 PRO A C 1
ATOM 745 O O . PRO A 1 90 ? 2.559 -2.004 -10.519 1.00 93.62 90 PRO A O 1
ATOM 748 N N . SER A 1 91 ? 3.347 -1.140 -12.434 1.00 95.19 91 SER A N 1
ATOM 749 C CA . SER A 1 91 ? 4.479 -2.064 -12.566 1.00 95.19 91 SER A CA 1
ATOM 750 C C . SER A 1 91 ? 5.565 -1.753 -11.544 1.00 95.19 91 SER A C 1
ATOM 752 O O . SER A 1 91 ? 6.042 -2.655 -10.860 1.00 95.19 91 SER A O 1
ATOM 754 N N . VAL A 1 92 ? 5.890 -0.467 -11.383 1.00 96.19 92 VAL A N 1
ATOM 755 C CA . VAL A 1 92 ? 6.837 -0.002 -10.361 1.00 96.19 92 VAL A CA 1
ATOM 756 C C . VAL A 1 92 ? 6.295 -0.308 -8.965 1.00 96.19 92 VAL A C 1
ATOM 758 O O . VAL A 1 92 ? 6.997 -0.904 -8.152 1.00 96.19 92 VAL A O 1
ATOM 761 N N . LEU A 1 93 ? 5.023 0.008 -8.699 1.00 95.25 93 LEU A N 1
ATOM 762 C CA . LEU A 1 93 ? 4.396 -0.274 -7.404 1.00 95.25 93 LEU A CA 1
ATOM 763 C C . LEU A 1 93 ? 4.352 -1.768 -7.090 1.00 95.25 93 LEU A C 1
ATOM 765 O O . LEU A 1 93 ? 4.634 -2.156 -5.959 1.00 95.25 93 LEU A O 1
ATOM 769 N N . ALA A 1 94 ? 4.020 -2.609 -8.071 1.00 93.75 94 ALA A N 1
ATOM 770 C CA . ALA A 1 94 ? 3.986 -4.057 -7.902 1.00 93.75 94 ALA A CA 1
ATOM 771 C C . ALA A 1 94 ? 5.354 -4.652 -7.543 1.00 93.75 94 ALA A C 1
ATOM 773 O O . ALA A 1 94 ? 5.391 -5.662 -6.839 1.00 93.75 94 ALA A O 1
ATOM 774 N N . ALA A 1 95 ? 6.438 -4.042 -8.025 1.00 96.31 95 ALA A N 1
ATOM 775 C CA . ALA A 1 95 ? 7.805 -4.473 -7.759 1.00 96.31 95 ALA A CA 1
ATOM 776 C C . ALA A 1 95 ? 8.342 -3.973 -6.411 1.00 96.31 95 ALA A C 1
ATOM 778 O O . ALA A 1 95 ? 9.100 -4.690 -5.767 1.00 96.31 95 ALA A O 1
ATOM 779 N N . LEU A 1 96 ? 7.932 -2.777 -5.966 1.00 96.56 96 LEU A N 1
ATOM 780 C CA . LEU A 1 96 ? 8.380 -2.225 -4.688 1.00 96.56 96 LEU A CA 1
ATOM 781 C C . LEU A 1 96 ? 8.043 -3.160 -3.507 1.00 96.56 96 LEU A C 1
ATOM 783 O O . LEU A 1 96 ? 6.922 -3.697 -3.462 1.00 96.56 96 LEU A O 1
ATOM 787 N N . PRO A 1 97 ? 8.957 -3.278 -2.520 1.00 94.69 97 PRO A N 1
ATOM 788 C CA . PRO A 1 97 ? 8.669 -3.848 -1.208 1.00 94.69 97 PRO A CA 1
ATOM 789 C C . PRO A 1 97 ? 7.425 -3.220 -0.574 1.00 94.69 97 PRO A C 1
ATOM 791 O O . PRO A 1 97 ? 7.107 -2.053 -0.818 1.00 94.69 97 PRO A O 1
ATOM 794 N N . LEU A 1 98 ? 6.692 -4.005 0.220 1.00 89.25 98 LEU A N 1
ATOM 795 C CA . LEU A 1 98 ? 5.389 -3.600 0.757 1.00 89.25 98 LEU A CA 1
ATOM 796 C C . LEU A 1 98 ? 5.474 -2.319 1.597 1.00 89.25 98 LEU A C 1
ATOM 798 O O . LEU A 1 98 ? 4.626 -1.443 1.453 1.00 89.25 98 LEU A O 1
ATOM 802 N N . ASP A 1 99 ? 6.497 -2.198 2.435 1.00 89.19 99 ASP A N 1
ATOM 803 C CA . ASP A 1 99 ? 6.763 -1.033 3.277 1.00 89.19 99 ASP A CA 1
ATOM 804 C C . ASP A 1 99 ? 6.985 0.234 2.437 1.00 89.19 99 ASP A C 1
ATOM 806 O O . ASP A 1 99 ? 6.322 1.250 2.665 1.00 89.19 99 ASP A O 1
ATOM 810 N N . LEU A 1 100 ? 7.826 0.155 1.399 1.00 94.75 100 LEU A N 1
ATOM 811 C CA . LEU A 1 100 ? 8.090 1.274 0.491 1.00 94.75 100 LEU A CA 1
ATOM 812 C C . LEU A 1 100 ? 6.866 1.630 -0.354 1.00 94.75 100 LEU A C 1
ATOM 814 O O . LEU A 1 100 ? 6.601 2.808 -0.587 1.00 94.75 100 LEU A O 1
ATOM 818 N N . ARG A 1 101 ? 6.077 0.634 -0.772 1.00 94.38 101 ARG A N 1
ATOM 819 C CA . ARG A 1 101 ? 4.804 0.851 -1.470 1.00 94.38 101 ARG A CA 1
ATOM 820 C C . ARG A 1 101 ? 3.808 1.599 -0.586 1.00 94.38 101 ARG A C 1
ATOM 822 O O . ARG A 1 101 ? 3.178 2.541 -1.057 1.00 94.38 101 ARG A O 1
ATOM 829 N N . CYS A 1 102 ? 3.660 1.192 0.674 1.00 91.31 102 CYS A N 1
ATOM 830 C CA . CYS A 1 102 ? 2.747 1.847 1.609 1.00 91.31 102 CYS A CA 1
ATOM 831 C C . CYS A 1 102 ? 3.192 3.274 1.889 1.00 91.31 102 CYS A C 1
ATOM 833 O O . CYS A 1 102 ? 2.379 4.188 1.803 1.00 91.31 102 CYS A O 1
ATOM 835 N N . ARG A 1 103 ? 4.488 3.474 2.146 1.00 91.81 103 ARG A N 1
ATOM 836 C CA . ARG A 1 103 ? 5.045 4.804 2.374 1.00 91.81 103 ARG A CA 1
ATOM 837 C C . ARG A 1 103 ? 4.833 5.727 1.180 1.00 91.81 103 ARG A C 1
ATOM 839 O O . ARG A 1 103 ? 4.328 6.825 1.363 1.00 91.81 103 ARG A O 1
ATOM 846 N N . PHE A 1 104 ? 5.127 5.249 -0.030 1.00 94.69 104 PHE A N 1
ATOM 847 C CA . PHE A 1 104 ? 4.857 5.991 -1.260 1.00 94.69 104 PHE A CA 1
ATOM 848 C C . PHE A 1 104 ? 3.384 6.414 -1.362 1.00 94.69 104 PHE A C 1
ATOM 850 O O . PHE A 1 104 ? 3.097 7.573 -1.650 1.00 94.69 104 PHE A O 1
ATOM 857 N N . LEU A 1 105 ? 2.446 5.488 -1.131 1.00 94.88 105 LEU A N 1
ATOM 858 C CA . LEU A 1 105 ? 1.020 5.791 -1.252 1.00 94.88 105 LEU A C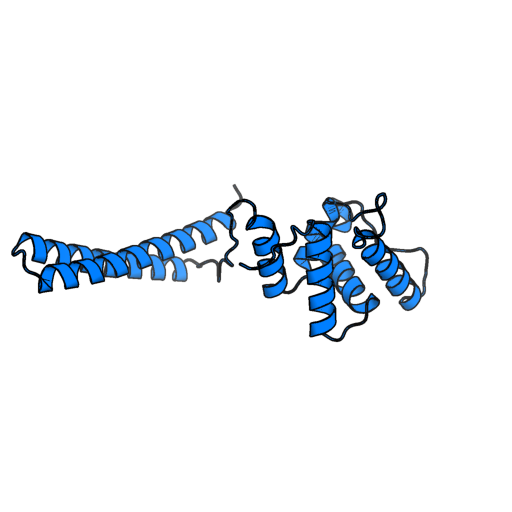A 1
ATOM 859 C C . LEU A 1 105 ? 0.530 6.744 -0.157 1.00 94.88 105 LEU A C 1
ATOM 861 O O . LEU A 1 105 ? -0.300 7.598 -0.446 1.00 94.88 105 LEU A O 1
ATOM 865 N N . ILE A 1 106 ? 1.043 6.619 1.070 1.00 92.44 106 ILE A N 1
ATOM 866 C CA . ILE A 1 106 ? 0.758 7.557 2.160 1.00 92.44 106 ILE A CA 1
ATOM 867 C C . ILE A 1 106 ? 1.254 8.951 1.775 1.00 92.44 106 ILE A C 1
ATOM 869 O O . ILE A 1 106 ? 0.464 9.885 1.785 1.00 92.44 106 ILE A O 1
ATOM 873 N N . ASP A 1 107 ? 2.513 9.088 1.356 1.00 93.06 107 ASP A N 1
ATOM 874 C CA . ASP A 1 107 ? 3.093 10.386 0.990 1.00 93.06 107 ASP A CA 1
ATOM 875 C C . ASP A 1 107 ? 2.366 11.029 -0.213 1.00 93.06 107 ASP A C 1
ATOM 877 O O . ASP A 1 107 ? 2.253 12.252 -0.294 1.00 93.06 107 ASP A O 1
ATOM 881 N N . LEU A 1 108 ? 1.833 10.215 -1.134 1.00 94.12 108 LEU A N 1
ATOM 882 C CA . LEU A 1 108 ? 1.037 10.677 -2.276 1.00 94.12 108 LEU A CA 1
ATOM 883 C C . LEU A 1 108 ? -0.366 11.170 -1.875 1.00 94.12 108 LEU A C 1
ATOM 885 O O . LEU A 1 108 ? -0.891 12.094 -2.495 1.00 94.12 108 LEU A O 1
ATOM 889 N N . LEU A 1 109 ? -0.992 10.527 -0.888 1.00 93.50 109 LEU A N 1
ATOM 890 C CA . LEU A 1 109 ? -2.396 10.732 -0.516 1.00 93.50 109 LEU A CA 1
ATOM 891 C C . LEU A 1 109 ? -2.587 11.663 0.694 1.00 93.50 109 LEU A C 1
ATOM 893 O O . LEU A 1 109 ? -3.642 12.289 0.820 1.00 93.50 109 LEU A O 1
ATOM 897 N N . ASP A 1 110 ? -1.565 11.820 1.534 1.00 90.50 110 ASP A N 1
ATOM 898 C CA . ASP A 1 110 ? -1.565 12.715 2.698 1.00 90.50 110 ASP A CA 1
ATOM 899 C C . ASP A 1 110 ? -1.953 14.168 2.345 1.00 90.50 110 ASP A C 1
ATOM 901 O O . ASP A 1 110 ? -2.803 14.735 3.039 1.00 90.50 110 ASP A O 1
ATOM 905 N N . PRO A 1 111 ? -1.487 14.768 1.223 1.00 89.44 111 PRO A N 1
ATOM 906 C CA . PRO A 1 111 ? -1.873 16.133 0.849 1.00 89.44 111 PRO A CA 1
ATOM 907 C C . PRO A 1 111 ? -3.374 16.333 0.604 1.00 89.44 111 PRO A C 1
ATOM 909 O O . PRO A 1 111 ? -3.850 17.467 0.652 1.00 89.44 111 PRO A O 1
ATOM 912 N N . VAL A 1 112 ? -4.119 15.257 0.330 1.00 90.31 112 VAL A N 1
ATOM 913 C CA . VAL A 1 112 ? -5.579 15.283 0.135 1.00 90.31 112 VAL A CA 1
ATOM 914 C C . VAL A 1 112 ? -6.345 14.706 1.332 1.00 90.31 112 VAL A C 1
ATOM 916 O O . VAL A 1 112 ? -7.547 14.468 1.235 1.00 90.31 112 VAL A O 1
ATOM 919 N N . GLY A 1 113 ? -5.673 14.497 2.470 1.00 84.38 113 GLY A N 1
ATOM 920 C CA . GLY A 1 113 ? -6.283 14.003 3.706 1.00 84.38 113 GLY A CA 1
ATOM 921 C C . GLY A 1 113 ? -6.668 12.522 3.663 1.00 84.38 113 GLY A C 1
ATOM 922 O O . GLY A 1 113 ? -7.555 12.099 4.405 1.00 84.38 113 GLY A O 1
ATOM 923 N N . LEU A 1 114 ? -6.035 11.739 2.787 1.00 89.38 114 LEU A N 1
ATOM 924 C CA . LEU A 1 114 ? -6.261 10.302 2.652 1.00 89.38 114 LEU A CA 1
ATOM 925 C C . LEU A 1 114 ? -5.056 9.519 3.187 1.00 89.38 114 LEU A C 1
ATOM 927 O O . LEU A 1 114 ? -3.921 9.978 3.132 1.00 89.38 114 LEU A O 1
ATOM 931 N N . THR A 1 115 ? -5.304 8.309 3.688 1.00 86.62 115 THR A N 1
ATOM 932 C CA . THR A 1 115 ? -4.259 7.407 4.191 1.00 86.62 115 THR A CA 1
ATOM 933 C C . THR A 1 115 ? -4.424 6.006 3.613 1.00 86.62 115 THR A C 1
ATOM 935 O O . THR A 1 115 ? -5.506 5.640 3.151 1.00 86.62 115 THR A O 1
ATOM 938 N N . VAL A 1 116 ? -3.349 5.220 3.642 1.00 86.19 116 VAL A N 1
ATOM 939 C CA . VAL A 1 116 ? -3.344 3.814 3.228 1.00 86.19 116 VAL A CA 1
ATOM 940 C C . VAL A 1 116 ? -3.006 2.945 4.422 1.00 86.19 116 VAL A C 1
ATOM 942 O O . VAL A 1 116 ? -1.995 3.156 5.088 1.00 86.19 116 VAL A O 1
ATOM 945 N N . SER A 1 117 ? -3.829 1.929 4.657 1.00 78.62 117 SER A N 1
ATOM 946 C CA . SER A 1 117 ? -3.533 0.839 5.577 1.00 78.62 117 SER A CA 1
ATOM 947 C C . SER A 1 117 ? -3.344 -0.458 4.798 1.00 78.62 117 SER A C 1
ATOM 949 O O . SER A 1 117 ? -4.036 -0.730 3.814 1.00 78.62 117 SER A O 1
ATOM 951 N N . VAL A 1 118 ? -2.388 -1.274 5.243 1.00 77.25 118 VAL A N 1
ATOM 952 C CA . VAL A 1 118 ? -2.291 -2.658 4.780 1.00 77.25 118 VAL A CA 1
ATOM 953 C C . VAL A 1 118 ? -3.441 -3.421 5.413 1.00 77.25 118 VAL A C 1
ATOM 955 O O . VAL A 1 118 ? -3.584 -3.440 6.632 1.00 77.25 118 VAL A O 1
ATOM 958 N N . LEU A 1 119 ? -4.252 -4.062 4.583 1.00 67.81 119 LEU A N 1
ATOM 959 C CA . LEU A 1 119 ? -5.205 -5.053 5.055 1.00 67.81 119 LEU A CA 1
ATOM 960 C C . LEU A 1 119 ? -4.404 -6.332 5.317 1.00 67.81 119 LEU A C 1
ATOM 962 O O . LEU A 1 119 ? -4.142 -7.114 4.401 1.00 67.81 119 LEU A O 1
ATOM 966 N N . GLU A 1 120 ? -3.907 -6.487 6.546 1.00 54.34 120 GLU A N 1
ATOM 967 C CA . GLU A 1 120 ? -3.245 -7.719 6.963 1.00 54.34 120 GLU A CA 1
ATOM 968 C C . GLU A 1 120 ? -4.257 -8.858 6.924 1.00 54.34 120 GLU A C 1
ATOM 970 O O . GLU A 1 120 ? -5.233 -8.841 7.664 1.00 54.34 120 GLU A O 1
ATOM 975 N N . CYS A 1 121 ? -3.982 -9.843 6.066 1.00 50.66 121 CYS A N 1
ATOM 976 C CA . CYS A 1 121 ? -4.690 -11.113 5.963 1.00 50.66 121 CYS A CA 1
ATOM 977 C C . CYS A 1 121 ? -6.196 -10.962 5.707 1.00 50.66 121 CYS A C 1
ATOM 979 O O . CYS A 1 121 ? -6.971 -10.650 6.604 1.00 50.66 121 CYS A O 1
ATOM 981 N N . HIS A 1 122 ? -6.645 -11.279 4.487 1.00 58.59 122 HIS A N 1
ATOM 982 C CA . HIS A 1 122 ? -8.067 -11.531 4.264 1.00 58.59 122 HIS A CA 1
ATOM 983 C C . HIS A 1 122 ? -8.524 -12.567 5.287 1.00 58.59 122 HIS A C 1
ATOM 985 O O . HIS A 1 122 ? -8.037 -13.705 5.243 1.00 58.59 122 HIS A O 1
ATOM 991 N N . PRO A 1 123 ? -9.415 -12.207 6.221 1.00 58.97 123 PRO A N 1
ATOM 992 C CA . PRO A 1 123 ? -9.893 -13.181 7.163 1.00 58.97 123 PRO A CA 1
ATOM 993 C C . PRO A 1 123 ? -10.675 -14.196 6.340 1.00 58.97 123 PRO A C 1
ATOM 995 O O . PRO A 1 123 ? -11.755 -13.914 5.823 1.00 58.97 123 PRO A O 1
ATOM 998 N N . GLY A 1 124 ? -10.115 -15.398 6.192 1.00 72.00 124 GLY A N 1
ATOM 999 C CA . GLY A 1 124 ? -10.899 -16.541 5.753 1.00 72.00 124 GLY A CA 1
ATOM 1000 C C . GLY A 1 124 ? -12.083 -16.749 6.711 1.00 72.00 124 GLY A C 1
ATOM 1001 O O . GLY A 1 124 ? -12.182 -16.074 7.741 1.00 72.00 124 GLY A O 1
ATOM 1002 N N . PRO A 1 125 ? -12.964 -17.725 6.451 1.00 79.81 125 PRO A N 1
ATOM 1003 C CA . PRO A 1 125 ? -14.135 -17.968 7.297 1.00 79.81 125 PRO A CA 1
ATOM 1004 C C . PRO A 1 125 ? -13.820 -18.036 8.806 1.00 79.81 125 PRO A C 1
ATOM 1006 O O . PRO A 1 125 ? -14.573 -17.508 9.619 1.00 79.81 125 PRO A O 1
ATOM 1009 N N . ALA A 1 126 ? -12.665 -18.599 9.180 1.00 79.56 126 ALA A N 1
ATOM 1010 C CA . ALA A 1 126 ? -12.192 -18.647 10.565 1.00 79.56 126 ALA A CA 1
ATOM 1011 C C . ALA A 1 126 ? -11.835 -17.266 11.154 1.00 79.56 126 ALA A C 1
ATOM 1013 O O . ALA A 1 126 ? -12.159 -16.992 12.307 1.00 79.56 126 ALA A O 1
ATOM 1014 N N . GLY A 1 127 ? -11.206 -16.382 10.373 1.00 80.75 127 GLY A N 1
ATOM 1015 C CA . GLY A 1 127 ? -10.897 -15.016 10.806 1.00 80.75 127 GLY A CA 1
ATOM 1016 C C . GLY A 1 127 ? -12.162 -14.172 10.974 1.00 80.75 127 GLY A C 1
ATOM 1017 O O . GLY A 1 127 ? -12.288 -13.445 11.955 1.00 80.75 127 GLY A O 1
ATOM 1018 N N . MET A 1 128 ? -13.138 -14.342 10.075 1.00 86.69 128 MET A N 1
ATOM 1019 C CA . MET A 1 128 ? -14.446 -13.685 10.178 1.00 86.69 128 MET A CA 1
ATOM 1020 C C . MET A 1 128 ? -15.219 -14.155 11.411 1.00 86.69 128 MET A C 1
ATOM 1022 O O . MET A 1 128 ? -15.797 -13.336 12.124 1.00 86.69 128 MET A O 1
ATOM 1026 N N . LEU A 1 129 ? -15.189 -15.460 11.702 1.00 87.69 129 LEU A N 1
ATOM 1027 C CA . LEU A 1 129 ? -15.777 -16.006 12.923 1.00 87.69 129 LEU A CA 1
ATOM 1028 C C . LEU A 1 129 ? -15.096 -15.439 14.174 1.00 87.69 129 LEU A C 1
ATOM 1030 O O . LEU A 1 129 ? -15.787 -15.032 15.101 1.00 87.69 129 LEU A O 1
ATOM 1034 N N . SER A 1 130 ? -13.762 -15.360 14.190 1.00 85.81 130 SER A N 1
ATOM 1035 C CA . SER A 1 130 ? -13.020 -14.768 15.309 1.00 85.81 130 SER A CA 1
ATOM 1036 C C . SER A 1 130 ? -13.410 -13.307 15.538 1.00 85.81 130 SER A C 1
ATOM 1038 O O . SER A 1 130 ? -13.713 -12.931 16.666 1.00 85.81 130 SER A O 1
ATOM 1040 N N . ALA A 1 131 ? -13.462 -12.497 14.475 1.00 87.12 131 ALA A N 1
ATOM 1041 C CA . ALA A 1 131 ? -13.887 -11.102 14.559 1.00 87.12 131 ALA A CA 1
ATOM 1042 C C . ALA A 1 131 ? -15.332 -10.968 15.071 1.00 87.12 131 ALA A C 1
ATOM 1044 O O . ALA A 1 131 ? -15.615 -10.106 15.901 1.00 87.12 131 ALA A O 1
ATOM 1045 N N . HIS A 1 132 ? -16.239 -11.846 14.628 1.00 91.81 132 HIS A N 1
ATOM 1046 C CA . HIS A 1 132 ? -17.621 -11.865 15.104 1.00 91.81 132 HIS A CA 1
ATOM 1047 C C . HIS A 1 132 ? -17.729 -12.231 16.591 1.00 91.81 132 HIS A C 1
ATOM 1049 O O . HIS A 1 132 ? -18.452 -11.564 17.329 1.00 91.81 132 HIS A O 1
ATOM 1055 N N . LEU A 1 133 ? -16.999 -13.254 17.047 1.00 93.56 133 LEU A N 1
ATOM 1056 C CA . LEU A 1 133 ? -17.001 -13.674 18.451 1.00 93.56 133 LEU A CA 1
ATOM 1057 C C . LEU A 1 133 ? -16.431 -12.587 19.371 1.00 93.56 133 LEU A C 1
ATOM 1059 O O . LEU A 1 133 ? -17.014 -12.325 20.422 1.00 93.56 133 LEU A O 1
ATOM 1063 N N . SER A 1 134 ? -15.346 -11.920 18.964 1.00 91.94 134 SER A N 1
ATOM 1064 C CA . SER A 1 134 ? -14.815 -10.760 19.688 1.00 91.94 134 SER A CA 1
ATOM 1065 C C . SER A 1 134 ? -15.837 -9.627 19.746 1.00 91.94 134 SER A C 1
ATOM 1067 O O . SER A 1 134 ? -16.113 -9.120 20.825 1.00 91.94 134 SER A O 1
ATOM 1069 N N . LEU A 1 135 ? -16.475 -9.280 18.623 1.00 95.38 135 LEU A N 1
ATOM 1070 C CA . LEU A 1 135 ? -17.514 -8.248 18.601 1.00 95.38 135 LEU A CA 1
ATOM 1071 C C . LEU A 1 135 ? -18.673 -8.570 19.553 1.00 95.38 135 LEU A C 1
ATOM 1073 O O . LEU A 1 135 ? -19.117 -7.687 20.280 1.00 95.38 135 LEU A O 1
ATOM 1077 N N . LEU A 1 136 ? -19.150 -9.819 19.579 1.00 96.75 136 LEU A N 1
ATOM 1078 C CA . LEU A 1 136 ? -20.218 -10.240 20.492 1.00 96.75 136 LEU A CA 1
ATOM 1079 C C . LEU A 1 136 ? -19.812 -10.111 21.961 1.00 96.75 136 LEU A C 1
ATOM 1081 O O . LEU A 1 136 ? -20.619 -9.651 22.769 1.00 96.75 136 LEU A O 1
ATOM 1085 N N . LYS A 1 137 ? -18.583 -10.517 22.297 1.00 97.12 137 LYS A N 1
ATOM 1086 C CA . LYS A 1 137 ? -18.054 -10.434 23.659 1.00 97.12 137 LYS A CA 1
ATOM 1087 C C . LYS A 1 137 ? -18.020 -8.981 24.136 1.00 97.12 137 LYS A C 1
ATOM 1089 O O . LYS A 1 137 ? -18.710 -8.646 25.094 1.00 97.12 137 LYS A O 1
ATOM 1094 N N . GLU A 1 138 ? -17.295 -8.128 23.417 1.00 97.69 138 GLU A N 1
ATOM 1095 C CA . GLU A 1 138 ? -17.060 -6.740 23.829 1.00 97.69 138 GLU A CA 1
ATOM 1096 C C . GLU A 1 138 ? -18.363 -5.913 23.789 1.00 97.69 138 GLU A C 1
ATOM 1098 O O . GLU A 1 138 ? -18.625 -5.087 24.662 1.00 97.69 138 GLU A O 1
ATOM 1103 N N . ALA A 1 139 ? -19.261 -6.171 22.826 1.00 96.62 139 ALA A N 1
ATOM 1104 C CA . ALA A 1 139 ? -20.582 -5.536 22.806 1.00 96.62 139 ALA A CA 1
ATOM 1105 C C . ALA A 1 139 ? -21.474 -5.990 23.975 1.00 96.62 139 ALA A C 1
ATOM 1107 O O . ALA A 1 139 ? -22.267 -5.199 24.489 1.00 96.62 139 ALA A O 1
ATOM 1108 N N . GLY A 1 140 ? -21.372 -7.253 24.393 1.00 97.69 140 GLY A N 1
ATOM 1109 C CA . GLY A 1 140 ? -22.071 -7.771 25.567 1.00 97.69 140 GLY A CA 1
ATOM 1110 C C . GLY A 1 140 ? -21.586 -7.108 26.855 1.00 97.69 140 GLY A C 1
ATOM 1111 O O . GLY A 1 140 ? -22.405 -6.594 27.616 1.00 97.69 140 GLY A O 1
ATOM 1112 N N . GLU A 1 141 ? -20.269 -7.062 27.057 1.00 97.69 141 GLU A N 1
ATOM 1113 C CA . GLU A 1 141 ? -19.625 -6.430 28.216 1.00 97.69 141 GLU A CA 1
ATOM 1114 C C . GLU A 1 141 ? -19.988 -4.935 28.310 1.00 97.69 141 GLU A C 1
ATOM 1116 O O . GLU A 1 141 ? -20.449 -4.475 29.359 1.00 97.69 141 GLU A O 1
ATOM 1121 N N . ALA A 1 142 ? -19.953 -4.204 27.189 1.00 97.00 142 ALA A N 1
ATOM 1122 C CA . ALA A 1 142 ? -20.386 -2.807 27.134 1.00 97.00 142 ALA A CA 1
ATOM 1123 C C . ALA A 1 142 ? -21.872 -2.611 27.491 1.00 97.00 142 ALA A C 1
ATOM 1125 O O . ALA A 1 142 ? -22.219 -1.679 28.221 1.00 97.00 142 ALA A O 1
ATOM 1126 N N . ASN A 1 143 ? -22.766 -3.485 27.008 1.00 97.25 143 ASN A N 1
ATOM 1127 C CA . ASN A 1 143 ? -24.195 -3.413 27.333 1.00 97.25 143 ASN A CA 1
ATOM 1128 C C . ASN A 1 143 ? -24.461 -3.687 28.819 1.00 97.25 143 ASN A C 1
ATOM 1130 O O . ASN A 1 143 ? -25.295 -3.010 29.424 1.00 97.25 143 ASN A O 1
ATOM 1134 N N . VAL A 1 144 ? -23.748 -4.649 29.414 1.00 97.69 144 VAL A N 1
ATOM 1135 C CA . VAL A 1 144 ? -23.835 -4.938 30.853 1.00 97.69 144 VAL A CA 1
ATOM 1136 C C . VAL A 1 144 ? -23.377 -3.727 31.661 1.00 97.69 144 VAL A C 1
ATOM 1138 O O . VAL A 1 144 ? -24.133 -3.247 32.505 1.00 97.69 144 VAL A O 1
ATOM 1141 N N . ALA A 1 145 ? -22.201 -3.173 31.354 1.00 96.25 145 ALA A N 1
ATOM 1142 C CA . ALA A 1 145 ? -21.662 -2.020 32.070 1.00 96.25 145 ALA A CA 1
ATOM 1143 C C . ALA A 1 145 ? -22.571 -0.780 31.951 1.00 96.25 145 ALA A C 1
ATOM 1145 O O . ALA A 1 145 ? -22.770 -0.042 32.917 1.00 96.25 145 ALA A O 1
ATOM 1146 N N . MET A 1 146 ? -23.207 -0.578 30.793 1.00 96.50 146 MET A N 1
ATOM 1147 C CA . MET A 1 146 ? -24.231 0.457 30.625 1.00 96.50 146 MET A CA 1
ATOM 1148 C C . MET A 1 146 ? -25.484 0.195 31.465 1.00 96.50 146 MET A C 1
ATOM 1150 O O . MET A 1 146 ? -26.021 1.126 32.069 1.00 96.50 146 MET A O 1
ATOM 1154 N N . GLY A 1 147 ? -25.939 -1.057 31.552 1.00 96.50 147 GLY A N 1
ATOM 1155 C CA . GLY A 1 147 ? -27.029 -1.449 32.446 1.00 96.50 147 GLY A CA 1
ATOM 1156 C C . GLY A 1 147 ? -26.723 -1.140 33.915 1.00 96.50 147 GLY A C 1
ATOM 1157 O O . GLY A 1 147 ? -27.590 -0.643 34.635 1.00 96.50 147 GLY A O 1
ATOM 1158 N N . GLU A 1 148 ? -25.477 -1.345 34.350 1.00 95.94 148 GLU A N 1
ATOM 1159 C CA . GLU A 1 148 ? -25.035 -1.007 35.707 1.00 95.94 148 GLU A CA 1
ATOM 1160 C C . GLU A 1 148 ? -25.058 0.502 35.980 1.00 95.94 148 GLU A C 1
ATOM 1162 O O . GLU A 1 148 ? -25.457 0.904 37.077 1.00 95.94 148 GLU A O 1
ATOM 1167 N N . VAL A 1 149 ? -24.693 1.339 35.000 1.00 96.38 149 VAL A N 1
ATOM 1168 C CA . VAL A 1 149 ? -24.803 2.809 35.097 1.00 96.38 149 VAL A CA 1
ATOM 1169 C C . VAL A 1 149 ? -26.262 3.253 35.209 1.00 96.38 149 VAL A C 1
ATOM 1171 O O . VAL A 1 149 ? -26.568 4.150 35.994 1.00 96.38 149 VAL A O 1
ATOM 1174 N N . VAL A 1 150 ? -27.170 2.629 34.449 1.00 95.44 150 VAL A N 1
ATOM 1175 C CA . VAL A 1 150 ? -28.614 2.920 34.522 1.00 95.44 150 VAL A CA 1
ATOM 1176 C C . VAL A 1 150 ? -29.189 2.522 35.882 1.00 95.44 150 VAL A C 1
ATOM 1178 O O . VAL A 1 150 ? -30.012 3.250 36.432 1.00 95.44 150 VAL A O 1
ATOM 1181 N N . GLY A 1 151 ? -28.755 1.385 36.434 1.00 93.12 151 GLY A N 1
ATOM 1182 C CA . GLY A 1 151 ? -29.194 0.920 37.750 1.00 93.12 151 GLY A CA 1
ATOM 1183 C C . GLY A 1 151 ? -28.710 1.811 38.897 1.00 93.12 151 GLY A C 1
ATOM 1184 O O . GLY A 1 151 ? -29.451 2.042 39.850 1.00 93.12 151 GLY A O 1
ATOM 1185 N N . GLU A 1 152 ? -27.483 2.326 38.810 1.00 92.44 152 GLU A N 1
ATOM 1186 C CA . GLU A 1 152 ? -26.942 3.284 39.772 1.00 92.44 152 GLU A CA 1
ATOM 1187 C C . GLU A 1 152 ? -25.855 4.139 39.117 1.00 92.44 152 GLU A C 1
ATOM 1189 O O . GLU A 1 152 ? -24.818 3.641 38.674 1.00 92.44 152 GLU A O 1
ATOM 1194 N N . MET A 1 153 ? -26.059 5.452 39.101 1.00 94.75 153 MET A N 1
ATOM 1195 C CA . MET A 1 153 ? -25.106 6.363 38.484 1.00 94.75 153 MET A CA 1
ATOM 1196 C C . MET A 1 153 ? -24.090 6.858 39.516 1.00 94.75 153 MET A C 1
ATOM 1198 O O . MET A 1 153 ? -24.372 7.756 40.308 1.00 94.75 153 MET A O 1
ATOM 1202 N N . ASN A 1 154 ? -22.882 6.296 39.476 1.00 96.06 154 ASN A N 1
ATOM 1203 C CA . ASN A 1 154 ? -21.741 6.760 40.261 1.00 96.06 154 ASN A CA 1
ATOM 1204 C C . ASN A 1 154 ? -20.457 6.800 39.416 1.00 96.06 154 ASN A C 1
ATOM 1206 O O . ASN A 1 154 ? -20.408 6.307 38.287 1.00 96.06 154 ASN A O 1
ATOM 1210 N N 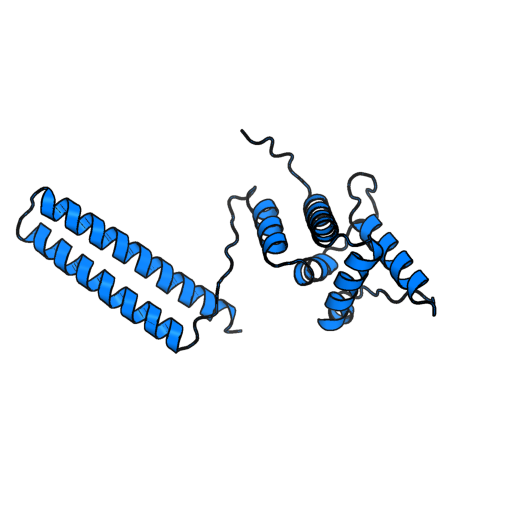. ARG A 1 155 ? -19.415 7.445 39.953 1.00 95.56 155 ARG A N 1
ATOM 1211 C CA . ARG A 1 155 ? -18.171 7.706 39.216 1.00 95.56 155 ARG A CA 1
ATOM 1212 C C . ARG A 1 155 ? -17.480 6.424 38.752 1.00 95.56 155 ARG A C 1
ATOM 1214 O O . ARG A 1 155 ? -17.003 6.391 37.622 1.00 95.56 155 ARG A O 1
ATOM 1221 N N . ASP A 1 156 ? -17.436 5.400 39.595 1.00 96.56 156 ASP A N 1
ATOM 1222 C CA . ASP A 1 156 ? -16.716 4.162 39.296 1.00 96.56 156 ASP A CA 1
ATOM 1223 C C . ASP A 1 156 ? -17.413 3.383 38.177 1.00 96.56 156 ASP A C 1
ATOM 1225 O O . ASP A 1 156 ? -16.763 2.980 37.213 1.00 96.56 156 ASP A O 1
ATOM 1229 N N . ARG A 1 157 ? -18.748 3.290 38.225 1.00 95.56 157 ARG A N 1
ATOM 1230 C CA . ARG A 1 157 ? -19.554 2.671 37.161 1.00 95.56 157 ARG A CA 1
ATOM 1231 C C . ARG A 1 157 ? -19.463 3.435 35.842 1.00 95.56 157 ARG A C 1
ATOM 1233 O O . ARG A 1 157 ? -19.343 2.817 34.792 1.00 95.56 157 ARG A O 1
ATOM 1240 N N . LEU A 1 158 ? -19.446 4.771 35.878 1.00 95.62 158 LEU A N 1
ATOM 1241 C CA . LEU A 1 158 ? -19.247 5.591 34.675 1.00 95.62 158 LEU A CA 1
ATOM 1242 C C . LEU A 1 158 ? -17.869 5.362 34.033 1.00 95.62 158 LEU A C 1
ATOM 1244 O O . LEU A 1 158 ? -17.758 5.341 32.808 1.00 95.62 158 LEU A O 1
ATOM 1248 N N . LEU A 1 159 ? -16.814 5.197 34.838 1.00 95.88 159 LEU A N 1
ATOM 1249 C CA . LEU A 1 159 ? -15.469 4.909 34.331 1.00 95.88 159 LEU A CA 1
ATOM 1250 C C . LEU A 1 159 ? -15.366 3.494 33.755 1.00 95.88 159 LEU A C 1
ATOM 1252 O O . LEU A 1 159 ? -14.784 3.336 32.682 1.00 95.88 159 LEU A O 1
ATOM 1256 N N . ALA A 1 160 ? -15.949 2.502 34.433 1.00 95.44 160 ALA A N 1
ATOM 1257 C CA . ALA A 1 160 ? -16.016 1.128 33.946 1.00 95.44 160 ALA A CA 1
ATOM 1258 C C . ALA A 1 160 ? -16.797 1.051 32.627 1.00 95.44 160 ALA A C 1
ATOM 1260 O O . ALA A 1 160 ? -16.256 0.591 31.629 1.00 95.44 160 ALA A O 1
ATOM 1261 N N . ALA A 1 161 ? -18.005 1.617 32.569 1.00 96.94 161 ALA A N 1
ATOM 1262 C CA . ALA A 1 161 ? -18.806 1.636 31.347 1.00 96.94 161 ALA A CA 1
ATOM 1263 C C . ALA A 1 161 ? -18.101 2.337 30.183 1.00 96.94 161 ALA A C 1
ATOM 1265 O O . ALA A 1 161 ? -18.151 1.846 29.060 1.00 96.94 161 ALA A O 1
ATOM 1266 N N . ARG A 1 162 ? -17.390 3.448 30.432 1.00 96.00 162 ARG A N 1
ATOM 1267 C CA . ARG A 1 162 ? -16.596 4.099 29.381 1.00 96.00 162 ARG A CA 1
ATOM 1268 C C . ARG A 1 162 ? -15.501 3.178 28.839 1.00 96.00 162 ARG A C 1
ATOM 1270 O O . ARG A 1 162 ? -15.347 3.105 27.629 1.00 96.00 162 ARG A O 1
ATOM 1277 N N . LYS A 1 163 ? -14.775 2.474 29.715 1.00 97.00 163 LYS A N 1
ATOM 1278 C CA . LYS A 1 163 ? -13.738 1.516 29.306 1.00 97.00 163 LYS A CA 1
ATOM 1279 C C . LYS A 1 163 ? -14.320 0.415 28.409 1.00 97.00 163 LYS A C 1
ATOM 1281 O O . LYS A 1 163 ? -13.801 0.200 27.320 1.00 97.00 163 LYS A O 1
ATOM 1286 N N . GLU A 1 164 ? -15.405 -0.226 28.839 1.00 97.81 164 GLU A N 1
ATOM 1287 C CA . GLU A 1 164 ? -16.033 -1.322 28.082 1.00 97.81 164 GLU A CA 1
ATOM 1288 C C . GLU A 1 164 ? -16.622 -0.831 26.744 1.00 97.81 164 GLU A C 1
ATOM 1290 O O . GLU A 1 164 ? -16.551 -1.515 25.724 1.00 97.81 164 GLU A O 1
ATOM 1295 N N . ILE A 1 165 ? -17.156 0.398 26.698 1.00 96.50 165 ILE A N 1
ATOM 1296 C CA . ILE A 1 165 ? -17.585 1.031 25.440 1.00 96.50 165 ILE A CA 1
ATOM 1297 C C . ILE A 1 165 ? -16.397 1.252 24.501 1.00 96.50 165 ILE A C 1
ATOM 1299 O O . ILE A 1 165 ? -16.516 0.953 23.314 1.00 96.50 165 ILE A O 1
ATOM 1303 N N . ASP A 1 166 ? -15.271 1.766 24.999 1.00 95.31 166 ASP A N 1
ATOM 1304 C CA . ASP A 1 166 ? -14.082 2.007 24.177 1.00 95.31 166 ASP A CA 1
ATOM 1305 C C . ASP A 1 166 ? -13.553 0.686 23.576 1.00 95.31 166 ASP A C 1
ATOM 1307 O O . ASP A 1 166 ? -13.231 0.629 22.386 1.00 95.31 166 ASP A O 1
ATOM 1311 N N . GLU A 1 167 ? -13.542 -0.400 24.355 1.00 93.62 167 GLU A N 1
ATOM 1312 C CA . GLU A 1 167 ? -13.172 -1.750 23.897 1.00 93.62 167 GLU A CA 1
ATOM 1313 C C . GLU A 1 167 ? -14.155 -2.282 22.835 1.00 93.62 167 GLU A C 1
ATOM 1315 O O . GLU A 1 167 ? -13.738 -2.742 21.765 1.00 93.62 167 GLU A O 1
ATOM 1320 N N . SER A 1 168 ? -15.462 -2.101 23.044 1.00 96.25 168 SER A N 1
ATOM 1321 C CA . SER A 1 168 ? -16.495 -2.437 22.056 1.00 96.25 168 SER A CA 1
ATOM 1322 C C . SER A 1 168 ? -16.355 -1.637 20.755 1.00 96.25 168 SER A C 1
ATOM 1324 O O . SER A 1 168 ? -16.506 -2.196 19.664 1.00 96.25 168 SER A O 1
ATOM 1326 N N . VAL A 1 169 ? -16.008 -0.347 20.824 1.00 93.56 169 VAL A N 1
ATOM 1327 C CA . VAL A 1 169 ? -15.748 0.486 19.637 1.00 93.56 169 VAL A CA 1
ATOM 1328 C C . VAL A 1 169 ? -14.568 -0.063 18.837 1.00 93.56 169 VAL A C 1
ATOM 1330 O O . VAL A 1 169 ? -14.666 -0.179 17.611 1.00 93.56 169 VAL A O 1
ATOM 1333 N N . LEU A 1 170 ? -13.477 -0.449 19.502 1.00 89.44 170 LEU A N 1
ATOM 1334 C CA . LEU A 1 170 ? -12.322 -1.063 18.842 1.00 89.44 170 LEU A CA 1
ATOM 1335 C C . LEU A 1 170 ? -12.697 -2.397 18.178 1.00 89.44 170 LEU A C 1
ATOM 1337 O O . LEU A 1 170 ? -12.318 -2.636 17.028 1.00 89.44 170 LEU A O 1
ATOM 1341 N N . ALA A 1 171 ? -13.504 -3.231 18.838 1.00 91.88 171 ALA A N 1
ATOM 1342 C CA . ALA A 1 171 ? -13.984 -4.490 18.267 1.00 91.88 171 ALA A CA 1
ATOM 1343 C C . ALA A 1 171 ? -14.875 -4.278 17.027 1.00 91.88 171 ALA A C 1
ATOM 1345 O O . ALA A 1 171 ? -14.721 -4.980 16.023 1.00 91.88 171 ALA A O 1
ATOM 1346 N N . HIS A 1 172 ? -15.753 -3.268 17.040 1.00 92.12 172 HIS A N 1
ATOM 1347 C CA . HIS A 1 172 ? -16.555 -2.887 15.871 1.00 92.12 172 HIS A CA 1
ATOM 1348 C C . HIS A 1 172 ? -15.687 -2.398 14.708 1.00 92.12 172 HIS A C 1
ATOM 1350 O O . HIS A 1 172 ? -15.937 -2.748 13.552 1.00 92.12 172 HIS A O 1
ATOM 1356 N N . GLN A 1 173 ? -14.648 -1.612 14.995 1.00 89.31 173 GLN A N 1
ATOM 1357 C CA . GLN A 1 173 ? -13.704 -1.156 13.976 1.00 89.31 173 GLN A CA 1
ATOM 1358 C C . GLN A 1 173 ? -12.934 -2.328 13.358 1.00 89.31 173 GLN A C 1
ATOM 1360 O O . GLN A 1 173 ? -12.821 -2.388 12.134 1.00 89.31 173 GLN A O 1
ATOM 1365 N N . ALA A 1 174 ? -12.469 -3.278 14.172 1.00 83.44 174 ALA A N 1
ATOM 1366 C CA . ALA A 1 174 ? -11.783 -4.477 13.697 1.00 83.44 174 ALA A CA 1
ATOM 1367 C C . ALA A 1 174 ? -12.696 -5.358 12.825 1.00 83.44 174 ALA A C 1
ATOM 1369 O O . ALA A 1 174 ? -12.303 -5.773 11.735 1.00 83.44 174 ALA A O 1
ATOM 1370 N N . ALA A 1 175 ? -13.945 -5.586 13.247 1.00 87.69 175 ALA A N 1
ATOM 1371 C CA . ALA A 1 175 ? -14.920 -6.333 12.452 1.00 87.69 175 ALA A CA 1
ATOM 1372 C C . ALA A 1 175 ? -15.232 -5.639 11.115 1.00 87.69 175 ALA A C 1
ATOM 1374 O O . ALA A 1 175 ? -15.322 -6.301 10.080 1.00 87.69 175 ALA A O 1
ATOM 1375 N N . ARG A 1 176 ? -15.336 -4.303 11.103 1.00 88.19 176 ARG A N 1
ATOM 1376 C CA . ARG A 1 176 ? -15.511 -3.532 9.864 1.00 88.19 176 ARG A CA 1
ATOM 1377 C C . ARG A 1 176 ? -14.314 -3.687 8.927 1.00 88.19 176 ARG A C 1
ATOM 1379 O O . ARG A 1 176 ? -14.513 -3.942 7.748 1.00 88.19 176 ARG A O 1
ATOM 1386 N N . GLN A 1 177 ? -13.090 -3.593 9.444 1.00 82.62 177 GLN A N 1
ATOM 1387 C CA . GLN A 1 177 ? -11.877 -3.801 8.645 1.00 82.62 177 GLN A CA 1
ATOM 1388 C C . GLN A 1 177 ? -11.817 -5.214 8.050 1.00 82.62 177 GLN A C 1
ATOM 1390 O O . GLN A 1 177 ? -11.442 -5.372 6.891 1.00 82.62 177 GLN A O 1
ATOM 1395 N N . ALA A 1 178 ? -12.237 -6.233 8.806 1.00 83.06 178 ALA A N 1
ATOM 1396 C CA . ALA A 1 178 ? -12.346 -7.605 8.315 1.00 83.06 178 ALA A CA 1
ATOM 1397 C C . ALA A 1 178 ? -13.345 -7.727 7.147 1.00 83.06 178 ALA A C 1
ATOM 1399 O O . ALA A 1 178 ? -13.051 -8.383 6.145 1.00 83.06 178 ALA A O 1
ATOM 1400 N N . ILE A 1 179 ? -14.494 -7.047 7.240 1.00 85.06 179 ILE A N 1
ATOM 1401 C CA . ILE A 1 179 ? -15.489 -6.974 6.159 1.00 85.06 179 ILE A CA 1
ATOM 1402 C C . ILE A 1 179 ? -14.927 -6.227 4.945 1.00 85.06 179 ILE A C 1
ATOM 1404 O O . ILE A 1 179 ? -15.027 -6.737 3.833 1.00 85.06 179 ILE A O 1
ATOM 1408 N N . ASP A 1 180 ? -14.303 -5.064 5.141 1.00 83.25 180 ASP A N 1
ATOM 1409 C CA . ASP A 1 180 ? -13.693 -4.271 4.065 1.00 83.25 180 ASP A CA 1
ATOM 1410 C C . ASP A 1 180 ? -12.612 -5.094 3.329 1.00 83.25 180 ASP A C 1
ATOM 1412 O O . ASP A 1 180 ? -12.554 -5.119 2.094 1.00 83.25 180 ASP A O 1
ATOM 1416 N N . ALA A 1 181 ? -11.810 -5.863 4.076 1.00 77.00 181 ALA A N 1
ATOM 1417 C CA . ALA A 1 181 ? -10.844 -6.802 3.515 1.00 77.00 181 ALA A CA 1
ATOM 1418 C C . ALA A 1 181 ? -11.507 -7.928 2.716 1.00 77.00 181 ALA A C 1
ATOM 1420 O O . ALA A 1 181 ? -11.014 -8.268 1.638 1.00 77.00 181 ALA A O 1
ATOM 1421 N N . ALA A 1 182 ? -12.619 -8.493 3.186 1.00 79.25 182 ALA A N 1
ATOM 1422 C CA . ALA A 1 182 ? -13.361 -9.502 2.435 1.00 79.25 182 ALA A CA 1
ATOM 1423 C C . ALA A 1 182 ? -13.981 -8.915 1.151 1.00 79.25 182 ALA A C 1
ATOM 1425 O O . ALA A 1 182 ? -13.820 -9.490 0.073 1.00 79.25 182 ALA A O 1
ATOM 1426 N N . LEU A 1 183 ? -14.602 -7.734 1.225 1.00 79.25 183 LEU A N 1
ATOM 1427 C CA . LEU A 1 183 ? -15.194 -7.038 0.076 1.00 79.25 183 LEU A CA 1
ATOM 1428 C C . LEU A 1 183 ? -14.170 -6.746 -1.023 1.00 79.25 183 LEU A C 1
ATOM 1430 O O . LEU A 1 183 ? -14.483 -6.895 -2.199 1.00 79.25 183 LEU A O 1
ATOM 1434 N N . SER A 1 184 ? -12.927 -6.419 -0.661 1.00 72.25 184 SER A N 1
ATOM 1435 C CA . SER A 1 184 ? -11.857 -6.190 -1.643 1.00 72.25 184 SER A CA 1
ATOM 1436 C C . SER A 1 184 ? -11.494 -7.426 -2.491 1.00 72.25 184 SER A C 1
ATOM 1438 O O . SER A 1 184 ? -10.851 -7.288 -3.533 1.00 72.25 184 SER A O 1
ATOM 1440 N N . THR A 1 185 ? -11.915 -8.631 -2.076 1.00 66.31 185 THR A N 1
ATOM 1441 C CA . THR A 1 185 ? -11.660 -9.897 -2.796 1.00 66.31 185 THR A CA 1
ATOM 1442 C C . THR A 1 185 ? -12.840 -10.399 -3.613 1.00 66.31 185 THR A C 1
ATOM 1444 O O . THR A 1 185 ? -12.642 -11.120 -4.595 1.00 66.31 185 THR A O 1
ATOM 1447 N N . VAL A 1 186 ? -14.062 -10.019 -3.242 1.00 64.94 186 VAL A N 1
ATOM 1448 C CA . VAL A 1 186 ? -15.268 -10.406 -3.970 1.00 64.94 186 VAL A CA 1
ATOM 1449 C C . VAL A 1 186 ? -15.384 -9.493 -5.187 1.00 64.94 186 VAL A C 1
ATOM 1451 O O . VAL A 1 186 ? -15.862 -8.367 -5.098 1.00 64.94 186 VAL A O 1
ATOM 1454 N N . LYS A 1 187 ? -14.905 -9.965 -6.343 1.00 52.47 187 LYS A N 1
ATOM 1455 C CA . LYS A 1 187 ? -15.203 -9.308 -7.621 1.00 52.47 187 LYS A CA 1
ATOM 1456 C C . LYS A 1 187 ? -16.709 -9.412 -7.872 1.00 52.47 187 LYS A C 1
ATOM 1458 O O . LYS A 1 187 ? -17.229 -10.526 -7.914 1.00 52.47 187 LYS A O 1
ATOM 1463 N N . GLY A 1 188 ? -17.372 -8.260 -7.988 1.00 47.53 188 GLY A N 1
ATOM 1464 C CA . GLY A 1 188 ? -18.737 -8.160 -8.512 1.00 47.53 188 GLY A CA 1
ATOM 1465 C C . GLY A 1 188 ? -18.826 -8.572 -9.974 1.00 47.53 188 GLY A C 1
ATOM 1466 O O . GLY A 1 188 ? -17.784 -8.512 -10.671 1.00 47.53 188 GLY A O 1
#

InterPro domains:
  IPR009364 YdaT-like [PF06254] (13-168)
  IPR037042 Transcriptional regulator YdaT-like superfamily [G3DSA:1.10.3600.10] (9-110)